Protein AF-A0A386PQP4-F1 (afdb_monomer_lite)

Foldseek 3Di:
DDDDDDDDDDDDDDDDDDDDDDDDDDDDDDDDPPPPDDDPVRVVVVVVVVVVVVVVVVVPPPDDPPQPPVSVVVVVVVVVVVVVVVVVVVVVVVVVLVVLQVCCVVPPDPVLHQVVVVVVVDDSVVSSLVSLLVLLVVQPDQVVLCVQQVDSDCPPDDDPSSVVSSVNSVVSVVVVVVVVCVVVVVDPDDDDDDPDPPPQLAPVDPPRDDPDPVSVVSNVVSNVVVVVVVVVVVVVVVVVVD

Radius of gyration: 44.45 Å; chains: 1; bounding box: 76×84×134 Å

Organism: NCBI:txid1104446

pLDDT: mean 75.95, std 21.74, range [29.5, 96.88]

Sequence (242 aa):
MSKADKTNKSVATLNDAGKKTSLVNSNTKPNLKQHKSISLDEYSQYMRYKKQQQQTNNKNSTQSPTVSINERIARELKANKTKVSAERSLLAQANKINEIDNLSKSYLSAHFNKETLLDKGYSLADIMLAQKKELIRKYVPSEQILAISKTSNIEHVGGEVLEQLVALAKVNIKRRDATSRLASGARIGKKGNLIEFKEQLSLNNPNFRPRNFSEFYEGIANTHKERRLLFYKNKMLAQRRA

InterPro domains:
  IPR009791 Protein of unknown function DUF1357 [PF07094] (30-234)

Structure (mmCIF, N/CA/C/O backbone):
data_AF-A0A386PQP4-F1
#
_entry.id   AF-A0A386PQP4-F1
#
loop_
_atom_site.group_PDB
_atom_site.id
_atom_site.type_symbol
_atom_site.label_atom_id
_atom_site.label_alt_id
_atom_site.label_comp_id
_atom_site.label_asym_id
_atom_site.label_entity_id
_atom_site.label_seq_id
_atom_site.pdbx_PDB_ins_code
_atom_site.Cartn_x
_atom_site.Cartn_y
_atom_site.Cartn_z
_atom_site.occupancy
_atom_site.B_iso_or_equiv
_atom_site.auth_seq_id
_atom_site.auth_comp_id
_atom_site.auth_asym_id
_atom_site.auth_atom_id
_atom_site.pdbx_PDB_model_num
ATOM 1 N N . MET A 1 1 ? 3.565 61.873 47.680 1.00 36.72 1 MET A N 1
ATOM 2 C CA . MET A 1 1 ? 3.378 61.506 46.255 1.00 36.72 1 MET A CA 1
ATOM 3 C C . MET A 1 1 ? 2.836 60.081 46.265 1.00 36.72 1 MET A C 1
ATOM 5 O O . MET A 1 1 ? 3.495 59.264 46.874 1.00 36.72 1 MET A O 1
ATOM 9 N N . SER A 1 2 ? 1.659 59.668 45.801 1.00 40.78 2 SER A N 1
ATOM 10 C CA . SER A 1 2 ? 0.600 60.151 44.903 1.00 40.78 2 SER A CA 1
ATOM 11 C C . SER A 1 2 ? -0.661 59.338 45.311 1.00 40.78 2 SER A C 1
ATOM 13 O O . SER A 1 2 ? -0.518 58.151 45.577 1.00 40.78 2 SER A O 1
ATOM 15 N N . LYS A 1 3 ? -1.839 59.910 45.633 1.00 29.50 3 LYS A N 1
ATOM 16 C CA . LYS A 1 3 ? -3.025 60.097 44.744 1.00 29.50 3 LYS A CA 1
ATOM 17 C C . LYS A 1 3 ? -3.062 59.064 43.595 1.00 29.50 3 LYS A C 1
ATOM 19 O O . LYS A 1 3 ? -2.072 58.941 42.891 1.00 29.50 3 LYS A O 1
ATOM 24 N N . ALA A 1 4 ? -4.106 58.301 43.291 1.00 36.66 4 ALA A N 1
ATOM 25 C CA . ALA A 1 4 ? -5.556 58.486 43.318 1.00 36.66 4 ALA A CA 1
ATOM 26 C C . ALA A 1 4 ? -6.160 57.094 42.940 1.00 36.66 4 ALA A C 1
ATOM 28 O O . ALA A 1 4 ? -5.505 56.351 42.219 1.00 36.66 4 ALA A O 1
ATOM 29 N N . ASP A 1 5 ? -7.241 56.573 43.527 1.00 32.88 5 ASP A N 1
ATOM 30 C CA . ASP A 1 5 ? -8.657 56.978 43.438 1.00 32.88 5 ASP A CA 1
ATOM 31 C C . ASP A 1 5 ? -9.427 56.206 42.335 1.00 32.88 5 ASP A C 1
ATOM 33 O O . ASP A 1 5 ? -9.017 56.197 41.178 1.00 32.88 5 ASP A O 1
ATOM 37 N N . LYS A 1 6 ? -10.599 55.673 42.736 1.00 39.06 6 LYS A N 1
ATOM 38 C CA . LYS A 1 6 ? -11.814 55.376 41.933 1.00 39.06 6 LYS A CA 1
ATOM 39 C C . LYS A 1 6 ? -11.806 54.137 41.006 1.00 39.06 6 LYS A C 1
ATOM 41 O O . LYS A 1 6 ? -10.829 53.831 40.353 1.00 39.06 6 LYS A O 1
ATOM 46 N N . THR A 1 7 ? -12.879 53.348 40.874 1.00 38.22 7 THR A N 1
ATOM 47 C CA . THR A 1 7 ? -14.306 53.593 41.155 1.00 38.22 7 THR A CA 1
ATOM 48 C C . THR A 1 7 ? -15.084 52.278 41.192 1.00 38.22 7 THR A C 1
ATOM 50 O O . THR A 1 7 ? -15.039 51.502 40.242 1.00 38.22 7 THR A O 1
ATOM 53 N N . ASN A 1 8 ? -15.885 52.111 42.242 1.00 33.12 8 ASN A N 1
ATOM 54 C CA . ASN A 1 8 ? -17.063 51.253 42.268 1.00 33.12 8 ASN A CA 1
ATOM 55 C C . ASN A 1 8 ? -18.238 52.085 41.712 1.00 33.12 8 ASN A C 1
ATOM 57 O O . ASN A 1 8 ? -18.464 53.198 42.190 1.00 33.12 8 ASN A O 1
ATOM 61 N N . LYS A 1 9 ? -18.965 51.593 40.704 1.00 36.28 9 LYS A N 1
ATOM 62 C CA . LYS A 1 9 ? -20.230 52.192 40.236 1.00 36.28 9 LYS A CA 1
ATOM 63 C C . LYS A 1 9 ? -21.369 51.230 40.559 1.00 36.28 9 LYS A C 1
ATOM 65 O O . LYS A 1 9 ? -21.691 50.351 39.771 1.00 36.28 9 LYS A O 1
ATOM 70 N N . SER A 1 10 ? -21.983 51.423 41.720 1.00 34.47 10 SER A N 1
ATOM 71 C CA . SER A 1 10 ? -23.318 50.917 42.032 1.00 34.47 10 SER A CA 1
ATOM 72 C C . SER A 1 10 ? -24.322 52.023 41.720 1.00 34.47 10 SER A C 1
ATOM 74 O O . SER A 1 10 ? -24.384 53.033 42.421 1.00 34.47 10 SER A O 1
ATOM 76 N N . VAL A 1 11 ? -25.072 51.844 40.634 1.00 36.19 11 VAL A N 1
ATOM 77 C CA . VAL A 1 11 ? -26.253 52.649 40.319 1.00 36.19 11 VAL A CA 1
ATOM 78 C C . VAL A 1 11 ? -27.401 52.107 41.164 1.00 36.19 11 VAL A C 1
ATOM 80 O O . VAL A 1 11 ? -27.753 50.935 41.056 1.00 36.19 11 VAL A O 1
ATOM 83 N N . ALA A 1 12 ? -27.950 52.957 42.027 1.00 35.62 12 ALA A N 1
ATOM 84 C CA . ALA A 1 12 ? -29.211 52.712 42.704 1.00 35.62 12 ALA A CA 1
ATOM 85 C C . ALA A 1 12 ? -30.355 53.182 41.799 1.00 35.62 12 ALA A C 1
ATOM 87 O O . ALA A 1 12 ? -30.343 54.322 41.333 1.00 35.62 12 ALA A O 1
ATOM 88 N N . THR A 1 13 ? -31.355 52.330 41.597 1.00 31.95 13 THR A N 1
ATOM 89 C CA . THR A 1 13 ? -32.697 52.761 41.197 1.00 31.95 13 THR A CA 1
ATOM 90 C C . THR A 1 13 ? -33.663 52.476 42.332 1.00 31.95 13 THR A C 1
ATOM 92 O O . THR A 1 13 ? -33.694 51.385 42.899 1.00 31.95 13 THR A O 1
ATOM 95 N N . LEU A 1 14 ? -34.372 53.549 42.662 1.00 31.55 14 LEU A N 1
ATOM 96 C CA . LEU A 1 14 ? -35.378 53.739 43.692 1.00 31.55 14 LEU A CA 1
ATOM 97 C C . LEU A 1 14 ? -36.602 52.842 43.499 1.00 31.55 14 LEU A C 1
ATOM 99 O O . LEU A 1 14 ? -36.918 52.478 42.374 1.00 31.55 14 LEU A O 1
ATOM 103 N N . ASN A 1 15 ? -37.281 52.577 44.615 1.00 34.09 15 ASN A N 1
ATOM 104 C CA . ASN A 1 15 ? -38.736 52.641 44.827 1.00 34.09 15 ASN A CA 1
ATOM 105 C C . ASN A 1 15 ? -38.893 52.707 46.360 1.00 34.09 15 ASN A C 1
ATOM 107 O O . ASN A 1 15 ? -38.550 51.760 47.060 1.00 34.09 15 ASN A O 1
ATOM 111 N N . ASP A 1 16 ? -38.942 53.898 46.951 1.00 30.86 16 ASP A N 1
ATOM 112 C CA . ASP A 1 16 ? -40.154 54.665 47.278 1.00 30.86 16 ASP A CA 1
ATOM 113 C C . ASP A 1 16 ? -41.242 53.851 48.001 1.00 30.86 16 ASP A C 1
ATOM 115 O O . ASP A 1 16 ? -41.947 53.055 47.387 1.00 30.86 16 ASP A O 1
ATOM 119 N N . ALA A 1 17 ? -41.322 54.025 49.326 1.00 33.50 17 ALA A N 1
ATOM 120 C CA . ALA A 1 17 ? -42.519 54.504 50.030 1.00 33.50 17 ALA A CA 1
ATOM 121 C C . ALA A 1 17 ? -42.425 54.221 51.547 1.00 33.50 17 ALA A C 1
ATOM 123 O O . ALA A 1 17 ? -42.600 53.099 52.009 1.00 33.50 17 ALA A O 1
ATOM 124 N N . GLY A 1 18 ? -42.211 55.291 52.322 1.00 31.66 18 GLY A N 1
ATOM 125 C CA . GLY A 1 18 ? -42.850 55.508 53.628 1.00 31.66 18 GLY A CA 1
ATOM 126 C C . GLY A 1 18 ? -42.395 54.688 54.845 1.00 31.66 18 GLY A C 1
ATOM 127 O O . GLY A 1 18 ? -42.908 53.608 55.100 1.00 31.66 18 GLY A O 1
ATOM 128 N N . LYS A 1 19 ? -41.611 55.306 55.741 1.00 35.72 19 LYS A N 1
ATOM 129 C CA . LYS A 1 19 ? -42.085 55.938 57.003 1.00 35.72 19 LYS A CA 1
ATOM 130 C C . LYS A 1 19 ? -40.939 56.018 58.029 1.00 35.72 19 LYS A C 1
ATOM 132 O O . LYS A 1 19 ? -40.199 55.071 58.259 1.00 35.72 19 LYS A O 1
ATOM 137 N N . LYS A 1 20 ? -40.801 57.207 58.617 1.00 35.56 20 LYS A N 1
ATOM 138 C CA . LYS A 1 20 ? -39.758 57.637 59.558 1.00 35.56 20 LYS A CA 1
ATOM 139 C C . LYS A 1 20 ? -39.772 56.825 60.862 1.00 35.56 20 LYS A C 1
ATOM 141 O O . LYS A 1 20 ? -40.829 56.696 61.471 1.00 35.56 20 LYS A O 1
ATOM 146 N N . THR A 1 21 ? -38.594 56.460 61.366 1.00 35.53 21 THR A N 1
ATOM 147 C CA . THR A 1 21 ? -38.358 56.288 62.810 1.00 35.53 21 THR A CA 1
ATOM 148 C C . THR A 1 21 ? -37.107 57.061 63.209 1.00 35.53 21 THR A C 1
ATOM 150 O O . THR A 1 21 ? -35.999 56.761 62.767 1.00 35.53 21 THR A O 1
ATOM 153 N N . SER A 1 22 ? -37.313 58.097 64.014 1.00 30.70 22 SER A N 1
ATOM 154 C CA . SER A 1 22 ? -36.284 58.881 64.685 1.00 30.70 22 SER A CA 1
ATOM 155 C C . SER A 1 22 ? -35.703 58.124 65.883 1.00 30.70 22 SER A C 1
ATOM 157 O O . SER A 1 22 ? -36.457 57.611 66.702 1.00 30.70 22 SER A O 1
ATOM 159 N N . LEU A 1 23 ? -34.367 58.119 65.938 1.00 33.06 23 LEU A N 1
ATOM 160 C CA . LEU A 1 23 ? -33.456 58.150 67.093 1.00 33.06 23 LEU A CA 1
ATOM 161 C C . LEU A 1 23 ? -33.950 57.628 68.454 1.00 33.06 23 LEU A C 1
ATOM 163 O O . LEU A 1 23 ? -34.779 58.281 69.070 1.00 33.06 23 LEU A O 1
ATOM 167 N N . VAL A 1 24 ? -33.229 56.651 69.021 1.00 31.55 24 VAL A N 1
ATOM 168 C CA . VAL A 1 24 ? -32.449 56.863 70.260 1.00 31.55 24 VAL A CA 1
ATOM 169 C C . VAL A 1 24 ? -31.158 56.047 70.176 1.00 31.55 24 VAL A C 1
ATOM 171 O O . VAL A 1 24 ? -31.157 54.867 69.839 1.00 31.55 24 VAL A O 1
ATOM 174 N N . ASN A 1 25 ? -30.055 56.729 70.462 1.00 31.30 25 ASN A N 1
ATOM 175 C CA . ASN A 1 25 ? -28.699 56.218 70.533 1.00 31.30 25 ASN A CA 1
ATOM 176 C C . ASN A 1 25 ? -28.360 55.973 72.012 1.00 31.30 25 ASN A C 1
ATOM 178 O O . ASN A 1 25 ? -28.536 56.883 72.820 1.00 31.30 25 ASN A O 1
ATOM 182 N N . SER A 1 26 ? -27.813 54.813 72.365 1.00 33.31 26 SER A N 1
ATOM 183 C CA . SER A 1 26 ? -26.937 54.701 73.535 1.00 33.31 26 SER A CA 1
ATOM 184 C C . SER A 1 26 ? -25.915 53.581 73.331 1.00 33.31 26 SER A C 1
ATOM 186 O O . SER A 1 26 ? -26.225 52.410 73.133 1.00 33.31 26 SER A O 1
ATOM 188 N N . ASN A 1 27 ? -24.654 54.006 73.322 1.00 38.59 27 ASN A N 1
ATOM 189 C CA . ASN A 1 27 ? -23.450 53.192 73.234 1.00 38.59 27 ASN A CA 1
ATOM 190 C C . ASN A 1 27 ? -23.334 52.200 74.403 1.00 38.59 27 ASN A C 1
ATOM 192 O O . ASN A 1 27 ? -23.589 52.582 75.540 1.00 38.59 27 ASN A O 1
ATOM 196 N N . THR A 1 28 ? -22.785 51.004 74.154 1.00 35.28 28 THR A N 1
ATOM 197 C CA . THR A 1 28 ? -21.581 50.470 74.839 1.00 35.28 28 THR A CA 1
ATOM 198 C C . THR A 1 28 ? -21.118 49.136 74.210 1.00 35.28 28 THR A C 1
ATOM 200 O O . THR A 1 28 ? -21.911 48.281 73.842 1.00 35.28 28 THR A O 1
ATOM 203 N N . LYS A 1 29 ? -19.796 49.020 74.011 1.00 41.00 29 LYS A N 1
ATOM 204 C CA . LYS A 1 29 ? -19.004 47.930 73.379 1.00 41.00 29 LYS A CA 1
ATOM 205 C C . LYS A 1 29 ? -18.998 46.630 74.230 1.00 41.00 29 LYS A C 1
ATOM 207 O O . LYS A 1 29 ? -19.419 46.715 75.377 1.00 41.00 29 LYS A O 1
ATOM 212 N N . PRO A 1 30 ? -18.340 45.508 73.838 1.00 40.38 30 PRO A N 1
ATOM 213 C CA . PRO A 1 30 ? -17.955 44.973 72.527 1.00 40.38 30 PRO A CA 1
ATOM 214 C C . PRO A 1 30 ? -18.564 43.571 72.248 1.00 40.38 30 PRO A C 1
ATOM 216 O O . PRO A 1 30 ? -18.977 42.836 73.138 1.00 40.38 30 PRO A O 1
ATOM 219 N N . ASN A 1 31 ? -18.564 43.185 70.973 1.00 48.66 31 ASN A N 1
ATOM 220 C CA . ASN A 1 31 ? -19.023 41.905 70.430 1.00 48.66 31 ASN A CA 1
ATOM 221 C C . ASN A 1 31 ? -18.177 40.716 70.945 1.00 48.66 31 ASN A C 1
ATOM 223 O O . ASN A 1 31 ? -17.131 40.401 70.376 1.00 48.66 31 ASN A O 1
ATOM 227 N N . LEU A 1 32 ? -18.631 40.047 72.011 1.00 43.22 32 LEU A N 1
ATOM 228 C CA . LEU A 1 32 ? -18.229 38.670 72.300 1.00 43.22 32 LEU A CA 1
ATOM 229 C C . LEU A 1 32 ? -19.002 37.761 71.343 1.00 43.22 32 LEU A C 1
ATOM 231 O O . LEU A 1 32 ? -20.219 37.617 71.461 1.00 43.22 32 LEU A O 1
ATOM 235 N N . LYS A 1 33 ? -18.291 37.137 70.397 1.00 54.91 33 LYS A N 1
ATOM 236 C CA . LYS A 1 33 ? -18.826 36.049 69.573 1.00 54.91 33 LYS A CA 1
ATOM 237 C C . LYS A 1 33 ? -19.404 34.989 70.509 1.00 54.91 33 LYS A C 1
ATOM 239 O O . LYS A 1 33 ? -18.652 34.242 71.130 1.00 54.91 33 LYS A O 1
ATOM 244 N N . GLN A 1 34 ? -20.729 34.936 70.620 1.00 48.97 34 GLN A N 1
ATOM 245 C CA . GLN A 1 34 ? -21.415 33.868 71.332 1.00 48.97 34 GLN A CA 1
ATOM 246 C C . GLN A 1 34 ? -21.104 32.556 70.608 1.00 48.97 34 GLN A C 1
ATOM 248 O O . GLN A 1 34 ? -21.693 32.246 69.571 1.00 48.97 34 GLN A O 1
ATOM 253 N N . HIS A 1 35 ? -20.141 31.795 71.123 1.00 51.19 35 HIS A N 1
ATOM 254 C CA . HIS A 1 35 ? -19.962 30.411 70.723 1.00 51.19 35 HIS A CA 1
ATOM 255 C C . HIS A 1 35 ? -21.168 29.636 71.248 1.00 51.19 35 HIS A C 1
ATOM 257 O O . HIS A 1 35 ? -21.265 29.343 72.436 1.00 51.19 35 HIS A O 1
ATOM 263 N N . LYS A 1 36 ? -22.116 29.337 70.357 1.00 65.50 36 LYS A N 1
ATOM 264 C CA . LYS A 1 36 ? -23.190 28.386 70.641 1.00 65.50 36 LYS A CA 1
ATOM 265 C C . LYS A 1 36 ? -22.559 26.997 70.722 1.00 65.50 36 LYS A C 1
ATOM 267 O O . LYS A 1 36 ? -22.272 26.387 69.695 1.00 65.50 36 LYS A O 1
ATOM 272 N N . SER A 1 37 ? -22.274 26.540 71.935 1.00 67.12 37 SER A N 1
ATOM 273 C CA . SER A 1 37 ? -21.880 25.159 72.199 1.00 67.12 37 SER A CA 1
ATOM 274 C C . SER A 1 37 ? -23.136 24.295 72.207 1.00 67.12 37 SER A C 1
ATOM 276 O O . SER A 1 37 ? -24.015 24.500 73.040 1.00 67.12 37 SER A O 1
ATOM 278 N N . ILE A 1 38 ? -23.227 23.359 71.269 1.00 77.94 38 ILE A N 1
ATOM 279 C CA . ILE A 1 38 ? -24.273 22.332 71.257 1.00 77.94 38 ILE A CA 1
ATOM 280 C C . ILE A 1 38 ? -23.797 21.124 72.063 1.00 77.94 38 ILE A C 1
ATOM 282 O O . ILE A 1 38 ? -22.603 20.806 72.059 1.00 77.94 38 ILE A O 1
ATOM 286 N N . SER A 1 39 ? -24.719 20.452 72.748 1.00 82.31 39 SER A N 1
ATOM 287 C CA . SER A 1 39 ? -24.414 19.189 73.429 1.00 82.31 39 SER A CA 1
ATOM 288 C C . SER A 1 39 ? -24.049 18.099 72.411 1.00 82.31 39 SER A C 1
ATOM 290 O O . SER A 1 39 ? -24.516 18.115 71.268 1.00 82.31 39 SER A O 1
ATOM 292 N N . LEU A 1 40 ? -23.236 17.117 72.818 1.00 79.50 40 LEU A N 1
ATOM 293 C CA . LEU A 1 40 ? -22.895 15.963 71.976 1.00 79.50 40 LEU A CA 1
ATOM 294 C C . LEU A 1 40 ? -24.158 15.206 71.528 1.00 79.50 40 LEU A C 1
ATOM 296 O O . LEU A 1 40 ? -24.244 14.752 70.384 1.00 79.50 40 LEU A O 1
ATOM 300 N N . ASP A 1 41 ? -25.167 15.155 72.399 1.00 85.50 41 ASP A N 1
ATOM 301 C CA . ASP A 1 41 ? -26.463 14.559 72.091 1.00 85.50 41 ASP A CA 1
ATOM 302 C C . ASP A 1 41 ? -27.235 15.369 71.046 1.00 85.50 41 ASP A C 1
ATOM 304 O O . ASP A 1 41 ? -27.718 14.785 70.077 1.00 85.50 41 ASP A O 1
ATOM 308 N N . GLU A 1 42 ? -27.278 16.700 71.153 1.00 80.38 42 GLU A N 1
ATOM 309 C CA . GLU A 1 42 ? -27.900 17.567 70.138 1.00 80.38 42 GLU A CA 1
ATOM 310 C C . GLU A 1 42 ? -27.208 17.442 68.780 1.00 80.38 42 GLU A C 1
ATOM 312 O O . GLU A 1 42 ? -27.873 17.353 67.746 1.00 80.38 42 GLU A O 1
ATOM 317 N N . TYR A 1 43 ? -25.874 17.378 68.764 1.00 85.25 43 TYR A N 1
ATOM 318 C CA . TYR A 1 43 ? -25.120 17.156 67.533 1.00 85.25 43 TYR A CA 1
ATOM 319 C C . TYR A 1 43 ? -25.452 15.796 66.917 1.00 85.25 43 TYR A C 1
ATOM 321 O O . TYR A 1 43 ? -25.692 15.692 65.713 1.00 85.25 43 TYR A O 1
ATOM 329 N N . SER A 1 44 ? -25.522 14.747 67.737 1.00 84.69 44 SER A N 1
ATOM 330 C CA . SER A 1 44 ? -25.856 13.407 67.261 1.00 84.69 44 SER A CA 1
ATOM 331 C C . SER A 1 44 ? -27.285 13.335 66.707 1.00 84.69 44 SER A C 1
ATOM 333 O O . SER A 1 44 ? -27.504 12.736 65.649 1.00 84.69 44 SER A O 1
ATOM 335 N N . GLN A 1 45 ? -28.246 14.008 67.349 1.00 84.19 45 GLN A N 1
ATOM 336 C CA . GLN A 1 45 ? -29.623 14.123 66.874 1.00 84.19 45 GLN A CA 1
ATOM 337 C C . GLN A 1 45 ? -29.695 14.903 65.561 1.00 84.19 45 GLN A C 1
ATOM 339 O O . GLN A 1 45 ? -30.334 14.447 64.612 1.00 84.19 45 GLN A O 1
ATOM 344 N N . TYR A 1 46 ? -28.967 16.015 65.452 1.00 81.56 46 TYR A N 1
ATOM 345 C CA . TYR A 1 46 ? -28.865 16.784 64.215 1.00 81.56 46 TYR A CA 1
ATOM 346 C C . TYR A 1 46 ? -28.264 15.956 63.071 1.00 81.56 46 TYR A C 1
ATOM 348 O O . TYR A 1 46 ? -28.785 15.965 61.955 1.00 81.56 46 TYR A O 1
ATOM 356 N N . MET A 1 47 ? -27.212 15.179 63.342 1.00 81.00 47 MET A N 1
ATOM 357 C CA . MET A 1 47 ? -26.587 14.300 62.351 1.00 81.00 47 MET A CA 1
ATOM 358 C C . MET A 1 47 ? -27.528 13.173 61.906 1.00 81.00 47 MET A C 1
ATOM 360 O O . MET A 1 47 ? -27.587 12.852 60.716 1.00 81.00 47 MET A O 1
ATOM 364 N N . ARG A 1 48 ? -28.320 12.609 62.828 1.00 85.94 48 ARG A N 1
ATOM 365 C CA . ARG A 1 48 ? -29.375 11.631 62.509 1.00 85.94 48 ARG A CA 1
ATOM 366 C C . ARG A 1 48 ? -30.479 12.260 61.659 1.00 85.94 48 ARG A C 1
ATOM 368 O O . ARG A 1 48 ? -30.858 11.672 60.649 1.00 85.94 48 ARG A O 1
ATOM 375 N N . TYR A 1 49 ? -30.922 13.468 61.997 1.00 79.19 49 TYR A N 1
ATOM 376 C CA . TYR A 1 49 ? -31.926 14.218 61.241 1.00 79.19 49 TYR A CA 1
ATOM 377 C C . TYR A 1 49 ? -31.448 14.564 59.821 1.00 79.19 49 TYR A C 1
ATOM 379 O O . TYR A 1 49 ? -32.147 14.291 58.848 1.00 79.19 49 TYR A O 1
ATOM 387 N N . LYS A 1 50 ? -30.214 15.065 59.664 1.00 79.06 50 LYS A N 1
ATOM 388 C CA . LYS A 1 50 ? -29.586 15.311 58.350 1.00 79.06 50 LYS A CA 1
ATOM 389 C C . LYS A 1 50 ? -29.519 14.043 57.498 1.00 79.06 50 LYS A C 1
ATOM 391 O O . LYS A 1 50 ? -29.780 14.098 56.296 1.00 79.06 50 LYS A O 1
ATOM 396 N N . LYS A 1 51 ? -29.185 12.905 58.113 1.00 78.56 51 LYS A N 1
ATOM 397 C CA . LYS A 1 51 ? -29.122 11.600 57.442 1.00 78.56 51 LYS A CA 1
ATOM 398 C C . LYS A 1 51 ? -30.512 11.097 57.039 1.00 78.56 51 LYS A C 1
ATOM 400 O O . LYS A 1 51 ? -30.657 10.544 55.953 1.00 78.56 51 LYS A O 1
ATOM 405 N N . GLN A 1 52 ? -31.534 11.336 57.861 1.00 74.88 52 GLN A N 1
ATOM 406 C CA . GLN A 1 52 ? -32.927 11.015 57.535 1.00 74.88 52 GLN A CA 1
ATOM 407 C C . GLN A 1 52 ? -33.466 11.891 56.397 1.00 74.88 52 GLN A C 1
ATOM 409 O O . GLN A 1 52 ? -34.050 11.344 55.471 1.00 74.88 52 GLN A O 1
ATOM 414 N N . GLN A 1 53 ? -33.174 13.196 56.382 1.00 67.25 53 GLN A N 1
ATOM 415 C CA . GLN A 1 53 ? -33.561 14.110 55.293 1.00 67.25 53 GLN A CA 1
ATOM 416 C C . GLN A 1 53 ? -32.961 13.712 53.931 1.00 67.25 53 GLN A C 1
ATOM 418 O O . GLN A 1 53 ? -33.600 13.836 52.889 1.00 67.25 53 GLN A O 1
ATOM 423 N N . GLN A 1 54 ? -31.731 13.187 53.918 1.00 60.22 54 GLN A N 1
ATOM 424 C CA . GLN A 1 54 ? -31.119 12.648 52.696 1.00 60.22 54 GLN A CA 1
ATOM 425 C C . GLN A 1 54 ? -31.776 11.336 52.240 1.00 60.22 54 GLN A C 1
ATOM 427 O O . GLN A 1 54 ? -31.832 11.059 51.046 1.00 60.22 54 GLN A O 1
ATOM 432 N N . GLN A 1 55 ? -32.298 10.533 53.171 1.00 56.47 55 GLN A N 1
ATOM 433 C CA . GLN A 1 55 ? -32.993 9.285 52.853 1.00 56.47 55 GLN A CA 1
ATOM 434 C C . GLN A 1 55 ? -34.451 9.505 52.436 1.00 56.47 55 GLN A C 1
ATOM 436 O O . GLN A 1 55 ? -34.933 8.777 51.574 1.00 56.47 55 GLN A O 1
ATOM 441 N N . THR A 1 56 ? -35.153 10.494 52.993 1.00 53.25 56 THR A N 1
ATOM 442 C CA . THR A 1 56 ? -36.530 10.841 52.602 1.00 53.25 56 THR A CA 1
ATOM 443 C C . THR A 1 56 ? -36.571 11.521 51.235 1.00 53.25 56 THR A C 1
ATOM 445 O O . THR A 1 56 ? -37.405 11.153 50.409 1.00 53.25 56 THR A O 1
ATOM 448 N N . ASN A 1 57 ? -35.602 12.392 50.925 1.00 50.44 57 ASN A N 1
ATOM 449 C CA . ASN A 1 57 ? -35.432 12.938 49.573 1.00 50.44 57 ASN A CA 1
ATOM 450 C C . ASN A 1 57 ? -35.122 11.852 48.524 1.00 50.44 57 ASN A C 1
ATOM 452 O O . ASN A 1 57 ? -35.530 11.989 47.377 1.00 50.44 57 ASN A O 1
ATOM 456 N N . ASN A 1 58 ? -34.473 10.751 48.920 1.00 49.28 58 ASN A N 1
ATOM 457 C CA . ASN A 1 58 ? -34.206 9.604 48.043 1.00 49.28 58 ASN A CA 1
ATOM 458 C C . ASN A 1 58 ? -35.363 8.586 47.966 1.00 49.28 58 ASN A C 1
ATOM 460 O O . ASN A 1 58 ? -35.357 7.741 47.076 1.00 49.28 58 ASN A O 1
ATOM 464 N N . LYS A 1 59 ? -36.344 8.626 48.882 1.00 49.06 59 LYS A N 1
ATOM 465 C CA . LYS A 1 59 ? -37.490 7.692 48.902 1.00 49.06 59 LYS A CA 1
ATOM 466 C C . LYS A 1 59 ? -38.739 8.227 48.197 1.00 49.06 59 LYS A C 1
ATOM 468 O O . LYS A 1 59 ? -39.566 7.423 47.786 1.00 49.06 59 LYS A O 1
ATOM 473 N N . ASN A 1 60 ? -38.842 9.541 47.987 1.00 44.56 60 ASN A N 1
ATOM 474 C CA . ASN A 1 60 ? -39.937 10.154 47.222 1.00 44.56 60 ASN A CA 1
ATOM 475 C C . ASN A 1 60 ? -39.613 10.369 45.732 1.00 44.56 60 ASN A C 1
ATOM 477 O O . ASN A 1 60 ? -40.446 10.904 45.004 1.00 44.56 60 ASN A O 1
ATOM 481 N N . SER A 1 61 ? -38.443 9.940 45.246 1.00 43.25 61 SER A N 1
ATOM 482 C CA . SER A 1 61 ? -38.148 9.924 43.813 1.00 43.25 61 SER A CA 1
ATOM 483 C C . SER A 1 61 ? -38.245 8.502 43.259 1.00 43.25 61 SER A C 1
ATOM 485 O O . SER A 1 61 ? -37.245 7.813 43.068 1.00 43.25 61 SER A O 1
ATOM 487 N N . THR A 1 62 ? -39.444 8.101 42.845 1.00 47.84 62 THR A N 1
ATOM 488 C CA . THR A 1 62 ? -39.638 7.072 41.800 1.00 47.84 62 THR A CA 1
ATOM 489 C C . THR A 1 62 ? -39.207 7.593 40.417 1.00 47.84 62 THR A C 1
ATOM 491 O O . THR A 1 62 ? -39.740 7.212 39.380 1.00 47.84 62 THR A O 1
ATOM 494 N N . GLN A 1 63 ? -38.243 8.508 40.393 1.00 49.69 63 GLN A N 1
ATOM 495 C CA . GLN A 1 63 ? -37.572 9.017 39.220 1.00 49.69 63 GLN A CA 1
ATOM 496 C C . GLN A 1 63 ? -36.092 8.777 39.469 1.00 49.69 63 GLN A C 1
ATOM 498 O O . GLN A 1 63 ? -35.503 9.335 40.393 1.00 49.69 63 GLN A O 1
ATOM 503 N N . SER A 1 64 ? -35.521 7.895 38.648 1.00 50.44 64 SER A N 1
ATOM 504 C CA . SER A 1 64 ? -34.086 7.807 38.366 1.00 50.44 64 SER A CA 1
ATOM 505 C C . SER A 1 64 ? -33.415 9.169 38.559 1.00 50.44 64 SER A C 1
ATOM 507 O O . SER A 1 64 ? -33.985 10.139 38.050 1.00 50.44 64 SER A O 1
ATOM 509 N N . PRO A 1 65 ? -32.248 9.263 39.232 1.00 56.84 65 PRO A N 1
ATOM 510 C CA . PRO A 1 65 ? -31.632 10.544 39.561 1.00 56.84 65 PRO A CA 1
ATOM 511 C C . PRO A 1 65 ? -31.588 11.374 38.285 1.00 56.84 65 PRO A C 1
ATOM 513 O O . PRO A 1 65 ? -30.947 10.973 37.310 1.00 56.84 65 PRO A O 1
ATOM 516 N N . THR A 1 66 ? -32.376 12.450 38.240 1.00 59.69 66 THR A N 1
ATOM 517 C CA . THR A 1 66 ? -32.551 13.244 37.028 1.00 59.69 66 THR A CA 1
ATOM 518 C C . THR A 1 66 ? -31.267 14.028 36.834 1.00 59.69 66 THR A C 1
ATOM 520 O O . THR A 1 66 ? -31.114 15.145 37.320 1.00 59.69 66 THR A O 1
ATOM 523 N N . VAL A 1 67 ? -30.310 13.372 36.181 1.00 64.62 67 VAL A N 1
ATOM 524 C CA . VAL A 1 67 ? -29.120 13.939 35.556 1.00 64.62 67 VAL A CA 1
ATOM 525 C C . VAL A 1 67 ? -29.506 15.315 35.023 1.00 64.62 67 VAL A C 1
ATOM 527 O O . VAL A 1 67 ? -30.453 15.413 34.235 1.00 64.62 67 VAL A O 1
ATOM 530 N N . SER A 1 68 ? -28.834 16.375 35.487 1.00 84.06 68 SER A N 1
ATOM 531 C CA . SER A 1 68 ? -29.191 17.732 35.056 1.00 84.06 68 SER A CA 1
ATOM 532 C C . SER A 1 68 ? -29.150 17.806 33.528 1.00 84.06 68 SER A C 1
ATOM 534 O O . SER A 1 68 ? -28.382 17.076 32.897 1.00 84.06 68 SER A O 1
ATOM 536 N N . ILE A 1 69 ? -29.951 18.677 32.912 1.00 81.50 69 ILE A N 1
ATOM 537 C CA . ILE A 1 69 ? -29.999 18.811 31.444 1.00 81.50 69 ILE A CA 1
ATOM 538 C C . ILE A 1 69 ? -28.581 18.941 30.861 1.00 81.50 69 ILE A C 1
ATOM 540 O O . ILE A 1 69 ? -28.249 18.271 29.887 1.00 81.50 69 ILE A O 1
ATOM 544 N N . ASN A 1 70 ? -27.708 19.699 31.527 1.00 87.38 70 ASN A N 1
ATOM 545 C CA . ASN A 1 70 ? -26.311 19.871 31.130 1.00 87.38 70 ASN A CA 1
ATOM 546 C C . ASN A 1 70 ? -25.498 18.575 31.228 1.00 87.38 70 ASN A C 1
ATOM 548 O O . ASN A 1 70 ? -24.693 18.283 30.347 1.00 87.38 70 ASN A O 1
ATOM 552 N N . GLU A 1 71 ? -25.713 17.774 32.270 1.00 86.88 71 GLU A N 1
ATOM 553 C CA . GLU A 1 71 ? -25.046 16.481 32.424 1.00 86.88 71 GLU A CA 1
ATOM 554 C C . GLU A 1 71 ? -25.569 15.458 31.396 1.00 86.88 71 GLU A C 1
ATOM 556 O O . GLU A 1 71 ? -24.790 14.671 30.851 1.00 86.88 71 GLU A O 1
ATOM 561 N N . ARG A 1 72 ? -26.860 15.518 31.044 1.00 86.81 72 ARG A N 1
ATOM 562 C CA . ARG A 1 72 ? -27.467 14.685 29.996 1.00 86.81 72 ARG A CA 1
ATOM 563 C C . ARG A 1 72 ? -26.895 15.041 28.627 1.00 86.81 72 ARG A C 1
ATOM 565 O O . ARG A 1 72 ? -26.440 14.145 27.919 1.00 86.81 72 ARG A O 1
ATOM 572 N N . ILE A 1 73 ? -26.836 16.333 28.303 1.00 87.88 73 ILE A N 1
ATOM 573 C CA . ILE A 1 73 ? -26.223 16.847 27.072 1.00 87.88 73 ILE A CA 1
ATOM 574 C C . ILE A 1 73 ? -24.740 16.465 27.019 1.00 87.88 73 ILE A C 1
ATOM 576 O O . ILE A 1 73 ? -24.276 15.949 26.007 1.00 87.88 73 ILE A O 1
ATOM 580 N N . ALA A 1 74 ? -23.982 16.640 28.105 1.00 89.06 74 ALA A N 1
ATOM 581 C CA . ALA A 1 74 ? -22.567 16.270 28.146 1.00 89.06 74 ALA A CA 1
ATOM 582 C C . ALA A 1 74 ? -22.350 14.765 27.912 1.00 89.06 74 ALA A C 1
ATOM 584 O O . ALA A 1 74 ? -21.435 14.372 27.180 1.00 89.06 74 ALA A O 1
ATOM 585 N N . ARG A 1 75 ? -23.205 13.915 28.493 1.00 90.38 75 ARG A N 1
ATOM 586 C CA . ARG A 1 75 ? -23.162 12.461 28.302 1.00 90.38 75 ARG A CA 1
ATOM 587 C C . ARG A 1 75 ? -23.505 12.068 26.866 1.00 90.38 75 ARG A C 1
ATOM 589 O O . ARG A 1 75 ? -22.804 11.239 26.290 1.00 90.38 75 ARG A O 1
ATOM 596 N N . GLU A 1 76 ? -24.524 12.687 26.279 1.00 89.38 76 GLU A N 1
ATOM 597 C CA . GLU A 1 76 ? -24.925 12.458 24.889 1.00 89.38 76 GLU A CA 1
ATOM 598 C C . GLU A 1 76 ? -23.849 12.922 23.901 1.00 89.38 76 GLU A C 1
ATOM 600 O O . GLU A 1 76 ? -23.460 12.169 23.012 1.00 89.38 76 GLU A O 1
ATOM 605 N N . LEU A 1 77 ? -23.269 14.107 24.110 1.00 91.81 77 LEU A N 1
ATOM 606 C CA . LEU A 1 77 ? -22.150 14.604 23.309 1.00 91.81 77 LEU A CA 1
ATOM 607 C C . LEU A 1 77 ? -20.930 13.684 23.408 1.00 91.81 77 LEU A C 1
ATOM 609 O O . LEU A 1 77 ? -20.276 13.426 22.397 1.00 91.81 77 LEU A O 1
ATOM 613 N N . LYS A 1 78 ? -20.618 13.159 24.599 1.00 92.75 78 LYS A N 1
ATOM 614 C CA . LYS A 1 78 ? -19.531 12.186 24.780 1.00 92.75 78 LYS A CA 1
ATOM 615 C C . LYS A 1 78 ? -19.824 10.886 24.028 1.00 92.75 78 LYS A C 1
ATOM 617 O O . LYS A 1 78 ? -18.961 10.422 23.289 1.00 92.75 78 LYS A O 1
ATOM 622 N N . ALA A 1 79 ? -21.032 10.342 24.169 1.00 91.06 79 ALA A N 1
ATOM 623 C CA . ALA A 1 79 ? -21.452 9.119 23.488 1.00 91.06 79 ALA A CA 1
ATOM 624 C C . ALA A 1 79 ? -21.447 9.279 21.956 1.00 91.06 79 ALA A C 1
ATOM 626 O O . ALA A 1 79 ? -20.947 8.410 21.238 1.00 91.06 79 ALA A O 1
ATOM 627 N N . ASN A 1 80 ? -21.927 10.413 21.445 1.00 92.94 80 ASN A N 1
ATOM 628 C CA . ASN A 1 80 ? -21.911 10.715 20.016 1.00 92.94 80 ASN A CA 1
ATOM 629 C C . ASN A 1 80 ? -20.481 10.880 19.496 1.00 92.94 80 ASN A C 1
ATOM 631 O O . ASN A 1 80 ? -20.142 10.293 18.473 1.00 92.94 80 ASN A O 1
ATOM 635 N N . LYS A 1 81 ? -19.598 11.572 20.228 1.00 92.44 81 LYS A N 1
ATOM 636 C CA . LYS A 1 81 ? -18.171 11.650 19.871 1.00 92.44 81 LYS A CA 1
ATOM 637 C C . LYS A 1 81 ? -17.519 10.268 19.800 1.00 92.44 81 LYS A C 1
ATOM 639 O O . LYS A 1 81 ? -16.777 10.004 18.857 1.00 92.44 81 LYS A O 1
ATOM 644 N N . THR A 1 82 ? -17.802 9.375 20.752 1.00 92.19 82 THR A N 1
ATOM 645 C CA . THR A 1 82 ? -17.254 8.008 20.725 1.00 92.19 82 THR A CA 1
ATOM 646 C C . THR A 1 82 ? -17.790 7.190 19.554 1.00 92.19 82 THR A C 1
ATOM 648 O O . THR A 1 82 ? -17.006 6.512 18.896 1.00 92.19 82 THR A O 1
ATOM 651 N N . LYS A 1 83 ? -19.088 7.302 19.241 1.00 92.94 83 LYS A N 1
ATOM 652 C CA . LYS A 1 83 ? -19.701 6.628 18.087 1.00 92.94 83 LYS A CA 1
ATOM 653 C C . LYS A 1 83 ? -19.088 7.103 16.772 1.00 92.94 83 LYS A C 1
ATOM 655 O O . LYS A 1 83 ? -18.621 6.283 15.993 1.00 92.94 83 LYS A O 1
ATOM 660 N N . VAL A 1 84 ? -19.002 8.419 16.578 1.00 93.44 84 VAL A N 1
ATOM 661 C CA . VAL A 1 84 ? -18.399 9.021 15.379 1.00 93.44 84 VAL A CA 1
ATOM 662 C C . VAL A 1 84 ? -16.925 8.627 15.242 1.00 93.44 84 VAL A C 1
ATOM 664 O O . VAL A 1 84 ? -16.456 8.354 14.141 1.00 93.44 84 VAL A O 1
ATOM 667 N N . SER A 1 85 ? -16.176 8.567 16.347 1.00 93.00 85 SER A N 1
ATOM 668 C CA . SER A 1 85 ? -14.783 8.101 16.330 1.00 93.00 85 SER A CA 1
ATOM 669 C C . SER A 1 85 ? -14.670 6.629 15.911 1.00 93.00 85 SER A C 1
ATOM 671 O O . SER A 1 85 ? -13.840 6.286 15.068 1.00 93.00 85 SER A O 1
ATOM 673 N N . ALA A 1 86 ? -15.534 5.763 16.451 1.00 92.62 86 ALA A N 1
ATOM 674 C CA . ALA A 1 86 ? -15.569 4.346 16.098 1.00 92.62 86 ALA A CA 1
ATOM 675 C C . ALA A 1 86 ? -15.930 4.137 14.619 1.00 92.62 86 ALA A C 1
ATOM 677 O O . ALA A 1 86 ? -15.241 3.400 13.918 1.00 92.62 86 ALA A O 1
ATOM 678 N N . GLU A 1 87 ? -16.945 4.842 14.122 1.00 93.06 87 GLU A N 1
ATOM 679 C CA . GLU A 1 87 ? -17.352 4.803 12.716 1.00 93.06 87 GLU A CA 1
ATOM 680 C C . GLU A 1 87 ? -16.222 5.257 11.783 1.00 93.06 87 GLU A C 1
ATOM 682 O O . GLU A 1 87 ? -15.898 4.574 10.811 1.00 93.06 87 GLU A O 1
ATOM 687 N N . ARG A 1 88 ? -15.543 6.362 12.117 1.00 94.00 88 ARG A N 1
ATOM 688 C CA . ARG A 1 88 ? -14.369 6.831 11.365 1.00 94.00 88 ARG A CA 1
ATOM 689 C C . ARG A 1 88 ? -13.244 5.799 11.343 1.00 94.00 88 ARG A C 1
ATOM 691 O O . ARG A 1 88 ? -12.606 5.629 10.306 1.00 94.00 88 ARG A O 1
ATOM 698 N N . SER A 1 89 ? -13.003 5.115 12.461 1.00 92.06 89 SER A N 1
ATOM 699 C CA . SER A 1 89 ? -11.997 4.051 12.544 1.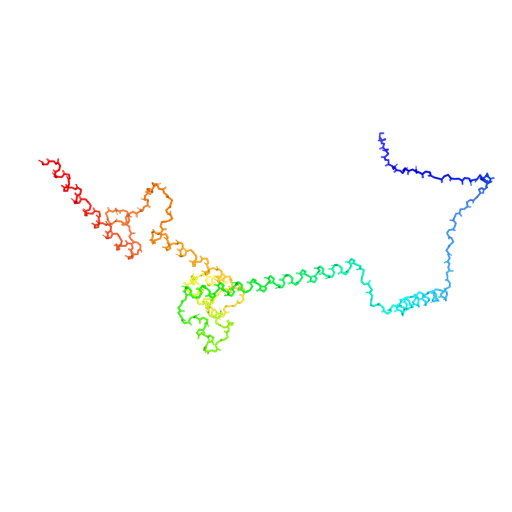00 92.06 89 SER A CA 1
ATOM 700 C C . SER A 1 89 ? -12.352 2.866 11.641 1.00 92.06 89 SER A C 1
ATOM 702 O O . SER A 1 89 ? -11.503 2.399 10.882 1.00 92.06 89 SER A O 1
ATOM 704 N N . LEU A 1 90 ? -13.615 2.429 11.648 1.00 93.00 90 LEU A N 1
ATOM 705 C CA . LEU A 1 90 ? -14.098 1.354 10.776 1.00 93.00 90 LEU A CA 1
ATOM 706 C C . LEU A 1 90 ? -13.981 1.727 9.296 1.00 93.00 90 LEU A C 1
ATOM 708 O O . LEU A 1 90 ? -13.475 0.936 8.501 1.00 93.00 90 LEU A O 1
ATOM 712 N N . LEU A 1 91 ? -14.370 2.950 8.932 1.00 93.81 91 LEU A N 1
ATOM 713 C CA . LEU A 1 91 ? -14.238 3.443 7.563 1.00 93.81 91 LEU A CA 1
ATOM 714 C C . LEU A 1 91 ? -12.769 3.487 7.117 1.00 93.81 91 LEU A C 1
ATOM 716 O O . LEU A 1 91 ? -12.441 3.076 6.004 1.00 93.81 91 LEU A O 1
ATOM 720 N N . ALA A 1 92 ? -11.864 3.945 7.987 1.00 91.06 92 ALA A N 1
ATOM 721 C CA . ALA A 1 92 ? -10.432 3.965 7.700 1.00 91.06 92 ALA A CA 1
ATOM 722 C C . ALA A 1 92 ? -9.870 2.551 7.483 1.00 91.06 92 ALA A C 1
ATOM 724 O O . ALA A 1 92 ? -9.077 2.338 6.563 1.00 91.06 92 ALA A O 1
ATOM 725 N N . GLN A 1 93 ? -10.308 1.575 8.283 1.00 87.94 93 GLN A N 1
ATOM 726 C CA . GLN A 1 93 ? -9.931 0.173 8.102 1.00 87.94 93 GLN A CA 1
ATOM 727 C C . GLN A 1 93 ? -10.478 -0.399 6.790 1.00 87.94 93 GLN A C 1
ATOM 729 O O . GLN A 1 93 ? -9.717 -1.009 6.043 1.00 87.94 93 GLN A O 1
ATOM 734 N N . ALA A 1 94 ? -11.744 -0.144 6.452 1.00 91.25 94 ALA A N 1
ATOM 735 C CA . ALA A 1 94 ? -12.340 -0.587 5.191 1.00 91.25 94 ALA A CA 1
ATOM 736 C C . ALA A 1 94 ? -11.600 -0.013 3.970 1.00 91.25 94 ALA A C 1
ATOM 738 O O . ALA A 1 94 ? -11.248 -0.746 3.046 1.00 91.25 94 ALA A O 1
ATOM 739 N N . ASN A 1 95 ? -11.276 1.283 3.999 1.00 92.06 95 ASN A N 1
ATOM 740 C CA . ASN A 1 95 ? -10.496 1.930 2.943 1.00 92.06 95 ASN A CA 1
ATOM 741 C C . ASN A 1 95 ? -9.110 1.301 2.793 1.00 92.06 95 ASN A C 1
ATOM 743 O O . ASN A 1 95 ? -8.657 1.057 1.677 1.00 92.06 95 ASN A O 1
ATOM 747 N N . LYS A 1 96 ? -8.454 0.995 3.915 1.00 90.25 96 LYS A N 1
ATOM 748 C CA . LYS A 1 96 ? -7.152 0.329 3.926 1.00 90.25 96 LYS A CA 1
ATOM 749 C C . LYS A 1 96 ? -7.220 -1.074 3.322 1.00 90.25 96 LYS A C 1
ATOM 751 O O . LYS A 1 96 ? -6.332 -1.445 2.562 1.00 90.25 96 LYS A O 1
ATOM 756 N N . ILE A 1 97 ? -8.265 -1.839 3.639 1.00 91.12 97 ILE A N 1
ATOM 757 C CA . ILE A 1 97 ? -8.494 -3.173 3.068 1.00 91.12 97 ILE A CA 1
ATOM 758 C C . ILE A 1 97 ? -8.646 -3.080 1.549 1.00 91.12 97 ILE A C 1
ATOM 760 O O . ILE A 1 97 ? -7.924 -3.754 0.815 1.00 91.12 97 ILE A O 1
ATOM 764 N N . ASN A 1 98 ? -9.525 -2.191 1.085 1.00 93.75 98 ASN A N 1
ATOM 765 C CA . ASN A 1 98 ? -9.785 -1.993 -0.339 1.00 93.75 98 ASN A CA 1
ATOM 766 C C . ASN A 1 98 ? -8.537 -1.533 -1.098 1.00 93.75 98 ASN A C 1
ATOM 768 O O . ASN A 1 98 ? -8.286 -1.971 -2.217 1.00 93.75 98 ASN A O 1
ATOM 772 N N . GLU A 1 99 ? -7.731 -0.662 -0.495 1.00 93.31 99 GLU A N 1
ATOM 773 C CA . GLU A 1 99 ? -6.494 -0.195 -1.110 1.00 93.31 99 GLU A CA 1
ATOM 774 C C . GLU A 1 99 ? -5.488 -1.337 -1.317 1.00 93.31 99 GLU A C 1
ATOM 776 O O . GLU A 1 99 ? -4.916 -1.453 -2.401 1.00 93.31 99 GLU A O 1
ATOM 781 N N . ILE A 1 100 ? -5.300 -2.206 -0.319 1.00 93.69 100 ILE A N 1
ATOM 782 C CA . ILE A 1 100 ? -4.404 -3.366 -0.441 1.00 93.69 100 ILE A CA 1
ATOM 783 C C . ILE A 1 100 ? -4.914 -4.360 -1.479 1.00 93.69 100 ILE A C 1
ATOM 785 O O . ILE A 1 100 ? -4.114 -4.852 -2.275 1.00 93.69 100 ILE A O 1
ATOM 789 N N . ASP A 1 101 ? -6.218 -4.621 -1.518 1.00 93.25 101 ASP A N 1
ATOM 790 C CA . ASP A 1 101 ? -6.807 -5.509 -2.522 1.00 93.25 101 ASP A CA 1
ATOM 791 C C . ASP A 1 101 ? -6.600 -4.958 -3.945 1.00 93.25 101 ASP A C 1
ATOM 793 O O . ASP A 1 101 ? -6.147 -5.675 -4.838 1.00 93.25 101 ASP A O 1
ATOM 797 N N . ASN A 1 102 ? -6.811 -3.654 -4.149 1.00 94.00 102 ASN A N 1
ATOM 798 C CA . ASN A 1 102 ? -6.586 -2.997 -5.440 1.00 94.00 102 ASN A CA 1
ATOM 799 C C . ASN A 1 102 ? -5.114 -3.022 -5.872 1.00 94.00 102 ASN A C 1
ATOM 801 O O . ASN A 1 102 ? -4.810 -3.287 -7.040 1.00 94.00 102 ASN A O 1
ATOM 805 N N . LEU A 1 103 ? -4.190 -2.770 -4.939 1.00 93.81 103 LEU A N 1
ATOM 806 C CA . LEU A 1 103 ? -2.756 -2.884 -5.203 1.00 93.81 103 LEU A CA 1
ATOM 807 C C . LEU A 1 103 ? -2.382 -4.324 -5.553 1.00 93.81 103 LEU A C 1
ATOM 809 O O . LEU A 1 103 ? -1.649 -4.556 -6.510 1.00 93.81 103 LEU A O 1
ATOM 813 N N . SER A 1 104 ? -2.926 -5.296 -4.828 1.00 93.56 104 SER A N 1
ATOM 814 C CA . SER A 1 104 ? -2.653 -6.711 -5.069 1.00 93.56 104 SER A CA 1
ATOM 815 C C . SER A 1 104 ? -3.137 -7.144 -6.449 1.00 93.56 104 SER A C 1
ATOM 817 O O . SER A 1 104 ? -2.368 -7.725 -7.208 1.00 93.56 104 SER A O 1
ATOM 819 N N . LYS A 1 105 ? -4.364 -6.771 -6.827 1.00 94.00 105 LYS A N 1
ATOM 820 C CA . LYS A 1 105 ? -4.929 -7.044 -8.158 1.00 94.00 105 LYS A CA 1
ATOM 821 C C . LYS A 1 105 ? -4.111 -6.433 -9.297 1.00 94.00 105 LYS A C 1
ATOM 823 O O . LYS A 1 105 ? -4.009 -7.037 -10.358 1.00 94.00 105 LYS A O 1
ATOM 828 N N . SER A 1 106 ? -3.546 -5.245 -9.085 1.00 92.50 106 SER A N 1
ATOM 829 C CA . SER A 1 106 ? -2.831 -4.503 -10.133 1.00 92.50 106 SER A CA 1
ATOM 830 C C . SER A 1 106 ? -1.362 -4.914 -10.268 1.00 92.50 106 SER A C 1
ATOM 832 O O . SER A 1 106 ? -0.806 -4.876 -11.363 1.00 92.50 106 SER A O 1
ATOM 834 N N . TYR A 1 107 ? -0.715 -5.270 -9.155 1.00 91.88 107 TYR A N 1
ATOM 835 C CA . TYR A 1 107 ? 0.745 -5.369 -9.073 1.00 91.88 107 TYR A CA 1
ATOM 836 C C . TYR A 1 107 ? 1.266 -6.745 -8.640 1.00 91.88 107 TYR A C 1
ATOM 838 O O . TYR A 1 107 ? 2.467 -7.001 -8.783 1.00 91.88 107 TYR A O 1
ATOM 846 N N . LEU A 1 108 ? 0.418 -7.644 -8.134 1.00 93.62 108 LEU A N 1
ATOM 847 C CA . LEU A 1 108 ? 0.792 -9.026 -7.815 1.00 93.62 108 LEU A CA 1
ATOM 848 C C . LEU A 1 108 ? 0.306 -10.006 -8.890 1.00 93.62 108 LEU A C 1
ATOM 850 O O . LEU A 1 108 ? -0.432 -9.650 -9.805 1.00 93.62 108 LEU A O 1
ATOM 854 N N . SER A 1 109 ? 0.784 -11.248 -8.812 1.00 91.62 109 SER A N 1
ATOM 855 C CA . SER A 1 109 ? 0.323 -12.320 -9.695 1.00 91.62 109 SER A CA 1
ATOM 856 C C . SER A 1 109 ? -1.078 -12.798 -9.298 1.00 91.62 109 SER A C 1
ATOM 858 O O . SER A 1 109 ? -1.528 -12.601 -8.167 1.00 91.62 109 SER A O 1
ATOM 860 N N . ALA A 1 110 ? -1.746 -13.506 -10.212 1.00 90.25 110 ALA A N 1
ATOM 861 C CA . ALA A 1 110 ? -3.077 -14.069 -9.979 1.00 90.25 110 ALA A CA 1
ATOM 862 C C . ALA A 1 110 ? -3.152 -15.013 -8.760 1.00 90.25 110 ALA A C 1
ATOM 864 O O . ALA A 1 110 ? -4.224 -15.175 -8.188 1.00 90.25 110 ALA A O 1
ATOM 865 N N . HIS A 1 111 ? -2.025 -15.581 -8.309 1.00 91.00 111 HIS A N 1
ATOM 866 C CA . HIS A 1 111 ? -1.956 -16.416 -7.103 1.00 91.00 111 HIS A CA 1
ATOM 867 C C . HIS A 1 111 ? -2.337 -15.675 -5.814 1.00 91.00 111 HIS A C 1
ATOM 869 O O . HIS A 1 111 ? -2.731 -16.318 -4.847 1.00 91.00 111 HIS A O 1
ATOM 875 N N . PHE A 1 112 ? -2.243 -14.343 -5.807 1.00 92.88 112 PHE A N 1
ATOM 876 C CA . PHE A 1 112 ? -2.626 -13.492 -4.679 1.00 92.88 112 PHE A CA 1
ATOM 877 C C . PHE A 1 112 ? -4.021 -12.872 -4.852 1.00 92.88 112 PHE A C 1
ATOM 879 O O . PHE A 1 112 ? -4.378 -11.931 -4.138 1.00 92.88 112 PHE A O 1
ATOM 886 N N . ASN A 1 113 ? -4.819 -13.366 -5.806 1.00 93.44 113 ASN A N 1
ATOM 887 C CA . ASN A 1 113 ? -6.183 -12.899 -6.004 1.00 93.44 113 ASN A CA 1
ATOM 888 C C . ASN A 1 113 ? -7.069 -13.332 -4.827 1.00 93.44 113 ASN A C 1
ATOM 890 O O . ASN A 1 113 ? -7.207 -14.521 -4.535 1.00 93.44 113 ASN A O 1
ATOM 894 N N . LYS A 1 114 ? -7.696 -12.343 -4.187 1.00 94.31 114 LYS A N 1
ATOM 895 C CA . LYS A 1 114 ? -8.551 -12.524 -3.017 1.00 94.31 114 LYS A CA 1
ATOM 896 C C . LYS A 1 114 ? -9.661 -13.552 -3.245 1.00 94.31 114 LYS A C 1
ATOM 898 O O . LYS A 1 114 ? -9.780 -14.468 -2.445 1.00 94.31 114 LYS A O 1
ATOM 903 N N . GLU A 1 115 ? -10.437 -13.423 -4.317 1.00 93.81 115 GLU A N 1
ATOM 904 C CA . GLU A 1 115 ? -11.601 -14.287 -4.562 1.00 93.81 115 GLU A CA 1
ATOM 905 C C . GLU A 1 115 ? -11.159 -15.742 -4.768 1.00 93.81 115 GLU A C 1
ATOM 907 O O . GLU A 1 115 ? -11.658 -16.643 -4.106 1.00 93.81 115 GLU A O 1
ATOM 912 N N . THR A 1 116 ? -10.088 -15.964 -5.539 1.00 93.19 116 THR A N 1
ATOM 913 C CA . THR A 1 116 ? -9.552 -17.323 -5.742 1.00 93.19 116 THR A CA 1
ATOM 914 C C . THR A 1 116 ? -9.017 -17.975 -4.466 1.00 93.19 116 THR A C 1
ATOM 916 O O . THR A 1 116 ? -8.980 -19.200 -4.366 1.00 93.19 116 THR A O 1
ATOM 919 N N . LEU A 1 117 ? -8.540 -17.177 -3.506 1.00 94.75 117 LEU A N 1
ATOM 920 C CA . LEU A 1 117 ? -8.040 -17.676 -2.228 1.00 94.75 117 LEU A CA 1
ATOM 921 C C . LEU A 1 117 ? -9.184 -17.897 -1.232 1.00 94.75 117 LEU A C 1
ATOM 923 O O . LEU A 1 117 ? -9.128 -18.854 -0.461 1.00 94.75 117 LEU A O 1
ATOM 927 N N . LEU A 1 118 ? -10.232 -17.073 -1.285 1.00 95.56 118 LEU A N 1
ATOM 928 C CA . LEU A 1 118 ? -11.459 -17.295 -0.522 1.00 95.56 118 LEU A CA 1
ATOM 929 C C . LEU A 1 118 ? -12.151 -18.590 -0.959 1.00 95.56 118 LEU A C 1
ATOM 931 O O . LEU A 1 118 ? -12.514 -19.389 -0.101 1.00 95.56 118 LEU A O 1
ATOM 935 N N . ASP A 1 119 ? -12.229 -18.855 -2.266 1.00 95.56 119 ASP A N 1
ATOM 936 C CA . ASP A 1 119 ? -12.800 -20.098 -2.811 1.00 95.56 119 ASP A CA 1
ATOM 937 C C . ASP A 1 119 ? -12.030 -21.349 -2.357 1.00 95.56 119 ASP A C 1
ATOM 939 O O . ASP A 1 119 ? -12.600 -22.427 -2.194 1.00 95.56 119 ASP A O 1
ATOM 943 N N . LYS A 1 120 ? -10.722 -21.209 -2.108 1.00 94.88 120 LYS A N 1
ATOM 944 C CA . LYS A 1 120 ? -9.864 -22.273 -1.559 1.00 94.88 120 LYS A CA 1
ATOM 945 C C . LYS A 1 120 ? -9.998 -22.447 -0.043 1.00 94.88 120 LYS A C 1
ATOM 947 O O . LYS A 1 120 ? -9.367 -23.341 0.514 1.00 94.88 120 LYS A O 1
ATOM 952 N N . GLY A 1 121 ? -10.788 -21.607 0.622 1.00 95.88 121 GLY A N 1
ATOM 953 C CA . GLY A 1 121 ? -11.037 -21.669 2.061 1.00 95.88 121 GLY A CA 1
ATOM 954 C C . GLY A 1 121 ? -10.027 -20.913 2.927 1.00 95.88 121 GLY A C 1
ATOM 955 O O . GLY A 1 121 ? -10.021 -21.102 4.142 1.00 95.88 121 GLY A O 1
ATOM 956 N N . TYR A 1 122 ? -9.175 -20.056 2.353 1.00 96.50 122 TYR A N 1
ATOM 957 C CA . TYR A 1 122 ? -8.288 -19.214 3.160 1.00 96.50 122 TYR A CA 1
ATOM 958 C C . TYR A 1 122 ? -9.062 -18.080 3.839 1.00 96.50 122 TYR A C 1
ATOM 960 O O . TYR A 1 122 ? -9.989 -17.503 3.269 1.00 96.50 122 TYR A O 1
ATOM 968 N N . SER A 1 123 ? -8.651 -17.716 5.056 1.00 96.88 123 SER A N 1
ATOM 969 C CA . SER A 1 123 ? -9.262 -16.595 5.768 1.00 96.88 123 SER A CA 1
ATOM 970 C C . SER A 1 123 ? -8.883 -15.262 5.114 1.00 96.88 123 SER A C 1
ATOM 972 O O . SER A 1 123 ? -7.758 -15.077 4.642 1.00 96.88 123 SER A O 1
ATOM 974 N N . LEU A 1 124 ? -9.797 -14.285 5.130 1.00 93.56 124 LEU A N 1
ATOM 975 C CA . LEU A 1 124 ? -9.510 -12.948 4.597 1.00 93.56 124 LEU A CA 1
ATOM 976 C C . LEU A 1 124 ? -8.296 -12.304 5.287 1.00 93.56 124 LEU A C 1
ATOM 978 O O . LEU A 1 124 ? -7.514 -11.617 4.634 1.00 93.56 124 LEU A O 1
ATOM 982 N N . ALA A 1 125 ? -8.117 -12.542 6.590 1.00 93.06 125 ALA A N 1
ATOM 983 C CA . ALA A 1 125 ? -6.991 -12.008 7.350 1.00 93.06 125 ALA A CA 1
ATOM 984 C C . ALA A 1 125 ? -5.646 -12.550 6.838 1.00 93.06 125 ALA A C 1
ATOM 986 O O . ALA A 1 125 ? -4.717 -11.769 6.622 1.00 93.06 125 ALA A O 1
ATOM 987 N N . ASP A 1 126 ? -5.567 -13.856 6.575 1.00 94.12 126 ASP A N 1
ATOM 988 C CA . ASP A 1 126 ? -4.351 -14.500 6.069 1.00 94.12 126 ASP A CA 1
ATOM 989 C C . ASP A 1 126 ? -4.055 -14.078 4.631 1.00 94.12 126 ASP A C 1
ATOM 991 O O . ASP A 1 126 ? -2.911 -13.765 4.298 1.00 94.12 126 ASP A O 1
ATOM 995 N N . ILE A 1 127 ? -5.094 -13.983 3.794 1.00 94.81 127 ILE A N 1
ATOM 996 C CA . ILE A 1 127 ? -4.989 -13.477 2.420 1.00 94.81 127 ILE A CA 1
ATOM 997 C C . ILE A 1 127 ? -4.403 -12.067 2.429 1.00 94.81 127 ILE A C 1
ATOM 999 O O . ILE A 1 127 ? -3.428 -11.785 1.733 1.00 94.81 127 ILE A O 1
ATOM 1003 N N . MET A 1 128 ? -4.966 -11.181 3.250 1.00 94.56 128 MET A N 1
ATOM 1004 C CA . MET A 1 128 ? -4.495 -9.808 3.373 1.00 94.56 128 MET A CA 1
ATOM 1005 C C . MET A 1 128 ? -3.062 -9.725 3.897 1.00 94.56 128 MET A C 1
ATOM 1007 O O . MET A 1 128 ? -2.285 -8.888 3.436 1.00 94.56 128 MET A O 1
ATOM 1011 N N . LEU A 1 129 ? -2.699 -10.567 4.865 1.00 94.69 129 LEU A N 1
ATOM 1012 C CA . LEU A 1 129 ? -1.339 -10.626 5.387 1.00 94.69 129 LEU A CA 1
ATOM 1013 C C . LEU A 1 129 ? -0.356 -11.069 4.296 1.00 94.69 129 LEU A C 1
ATOM 1015 O O . LEU A 1 129 ? 0.665 -10.411 4.098 1.00 94.69 129 LEU A O 1
ATOM 1019 N N . ALA A 1 130 ? -0.685 -12.127 3.554 1.00 94.38 130 ALA A N 1
ATOM 1020 C CA . ALA A 1 130 ? 0.123 -12.625 2.446 1.00 94.38 130 ALA A CA 1
ATOM 1021 C C . ALA A 1 130 ? 0.287 -11.568 1.342 1.00 94.38 130 ALA A C 1
ATOM 1023 O O . ALA A 1 130 ? 1.407 -11.295 0.914 1.00 94.38 130 ALA A O 1
ATOM 1024 N N . GLN A 1 131 ? -0.803 -10.902 0.951 1.00 95.88 131 GLN A N 1
ATOM 1025 C CA . GLN A 1 131 ? -0.793 -9.793 -0.006 1.00 95.88 131 GLN A CA 1
ATOM 1026 C C . GLN A 1 131 ? 0.135 -8.654 0.438 1.00 95.88 131 GLN A C 1
ATOM 1028 O O . GLN A 1 131 ? 0.975 -8.197 -0.339 1.00 95.88 131 GLN A O 1
ATOM 1033 N N . LYS A 1 132 ? 0.036 -8.214 1.701 1.00 95.56 132 LYS A N 1
ATOM 1034 C CA . LYS A 1 132 ? 0.921 -7.177 2.260 1.00 95.56 132 LYS A CA 1
ATOM 1035 C C . LYS A 1 132 ? 2.387 -7.598 2.197 1.00 95.56 132 LYS A C 1
ATOM 1037 O O . LYS A 1 132 ? 3.216 -6.830 1.713 1.00 95.56 132 LYS A O 1
ATOM 1042 N N . LYS A 1 133 ? 2.706 -8.807 2.667 1.00 95.25 133 LYS A N 1
ATOM 1043 C CA . LYS A 1 133 ? 4.075 -9.341 2.673 1.00 95.25 133 LYS A CA 1
ATOM 1044 C C . LYS A 1 133 ? 4.655 -9.406 1.262 1.00 95.25 133 LYS A C 1
ATOM 1046 O O . LYS A 1 133 ? 5.792 -8.990 1.048 1.00 95.25 133 LYS A O 1
ATOM 1051 N N . GLU A 1 134 ? 3.862 -9.858 0.297 1.00 95.25 134 GLU A N 1
ATOM 1052 C CA . GLU A 1 134 ? 4.308 -9.979 -1.087 1.00 95.25 134 GLU A CA 1
ATOM 1053 C C . GLU A 1 134 ? 4.507 -8.618 -1.768 1.00 95.25 134 GLU A C 1
ATOM 1055 O O . GLU A 1 134 ? 5.504 -8.407 -2.464 1.00 95.25 134 GLU A O 1
ATOM 1060 N N . LEU A 1 135 ? 3.623 -7.645 -1.510 1.00 95.31 135 LEU A N 1
ATOM 1061 C CA . LEU A 1 135 ? 3.824 -6.264 -1.962 1.00 95.31 135 LEU A CA 1
ATOM 1062 C C . LEU A 1 135 ? 5.141 -5.693 -1.427 1.00 95.31 135 LEU A C 1
ATOM 1064 O O . LEU A 1 135 ? 5.888 -5.063 -2.176 1.00 95.31 135 LEU A O 1
ATOM 1068 N N . ILE A 1 136 ? 5.456 -5.933 -0.153 1.00 95.81 136 ILE A N 1
ATOM 1069 C CA . ILE A 1 136 ? 6.714 -5.467 0.433 1.00 95.81 136 ILE A CA 1
ATOM 1070 C C . ILE A 1 136 ? 7.901 -6.142 -0.259 1.00 95.81 136 ILE A C 1
ATOM 1072 O O . ILE A 1 136 ? 8.794 -5.436 -0.720 1.00 95.81 136 ILE A O 1
ATOM 1076 N N . ARG A 1 137 ? 7.894 -7.473 -0.415 1.00 94.19 137 ARG A N 1
ATOM 1077 C CA . ARG A 1 137 ? 8.983 -8.208 -1.087 1.00 94.19 137 ARG A CA 1
ATOM 1078 C C . ARG A 1 137 ? 9.287 -7.689 -2.488 1.00 94.19 137 ARG A C 1
ATOM 1080 O O . ARG A 1 137 ? 10.447 -7.606 -2.875 1.00 94.19 137 ARG A O 1
ATOM 1087 N N . LYS A 1 138 ? 8.253 -7.343 -3.256 1.00 93.81 138 LYS A N 1
ATOM 1088 C CA . LYS A 1 138 ? 8.400 -6.937 -4.661 1.00 93.81 138 LYS A CA 1
ATOM 1089 C C . LYS A 1 138 ? 8.760 -5.457 -4.843 1.00 93.81 138 LYS A C 1
ATOM 1091 O O . LYS A 1 138 ? 9.332 -5.073 -5.871 1.00 93.81 138 LYS A O 1
ATOM 1096 N N . TYR A 1 139 ? 8.394 -4.601 -3.890 1.00 94.81 139 TYR A N 1
ATOM 1097 C CA . TYR A 1 139 ? 8.493 -3.146 -4.050 1.00 94.81 139 TYR A CA 1
ATOM 1098 C C . TYR A 1 139 ? 9.380 -2.446 -3.018 1.00 94.81 139 TYR A C 1
ATOM 1100 O O . TYR A 1 139 ? 9.698 -1.273 -3.220 1.00 94.81 139 TYR A O 1
ATOM 1108 N N . VAL A 1 140 ? 9.831 -3.124 -1.963 1.00 94.25 140 VAL A N 1
ATOM 1109 C CA . VAL A 1 140 ? 10.743 -2.566 -0.956 1.00 94.25 140 VAL A CA 1
ATOM 1110 C C . VAL A 1 140 ? 12.096 -3.283 -1.030 1.00 94.25 140 VAL A C 1
ATOM 1112 O O . VAL A 1 140 ? 12.131 -4.509 -0.965 1.00 94.25 140 VAL A O 1
ATOM 1115 N N . PRO A 1 141 ? 13.216 -2.548 -1.166 1.00 93.25 141 PRO A N 1
ATOM 1116 C CA . PRO A 1 141 ? 14.555 -3.130 -1.115 1.00 93.25 141 PRO A CA 1
ATOM 1117 C C . PRO A 1 141 ? 14.832 -3.864 0.204 1.00 93.25 141 PRO A C 1
ATOM 1119 O O . PRO A 1 141 ? 14.423 -3.408 1.277 1.00 93.25 141 PRO A O 1
ATOM 1122 N N . SER A 1 142 ? 15.580 -4.967 0.131 1.00 91.62 142 SER A N 1
ATOM 1123 C CA . SER A 1 142 ? 15.970 -5.801 1.278 1.00 91.62 142 SER A CA 1
ATOM 1124 C C . SER A 1 142 ? 16.662 -5.016 2.388 1.00 91.62 142 SER A C 1
ATOM 1126 O O . SER A 1 142 ? 16.436 -5.277 3.567 1.00 91.62 142 SER A O 1
ATOM 1128 N N . GLU A 1 143 ? 17.463 -4.016 2.028 1.00 92.75 143 GLU A N 1
ATOM 1129 C CA . GLU A 1 143 ? 18.222 -3.192 2.970 1.00 92.75 143 GLU A CA 1
ATOM 1130 C C . GLU A 1 143 ? 17.283 -2.314 3.805 1.00 92.75 143 GLU A C 1
ATOM 1132 O O . GLU A 1 143 ? 17.485 -2.139 5.004 1.00 92.75 143 GLU A O 1
ATOM 1137 N N . GLN A 1 144 ? 16.216 -1.796 3.186 1.00 93.69 144 GLN A N 1
ATOM 1138 C CA . GLN A 1 144 ? 15.205 -0.986 3.871 1.00 93.69 144 GLN A CA 1
ATOM 1139 C C . GLN A 1 144 ? 14.320 -1.851 4.771 1.00 93.69 144 GLN A C 1
ATOM 1141 O O . GLN A 1 144 ? 13.981 -1.436 5.879 1.00 93.69 144 GLN A O 1
ATOM 1146 N N . ILE A 1 145 ? 13.993 -3.071 4.329 1.00 92.75 145 ILE A N 1
ATOM 1147 C CA . ILE A 1 145 ? 13.282 -4.057 5.152 1.00 92.75 145 ILE A CA 1
ATOM 1148 C C . ILE A 1 145 ? 14.101 -4.376 6.404 1.00 92.75 145 ILE A C 1
ATOM 1150 O O . ILE A 1 145 ? 13.563 -4.314 7.512 1.00 92.75 145 ILE A O 1
ATOM 1154 N N . LEU A 1 146 ? 15.398 -4.650 6.242 1.00 93.06 146 LEU A N 1
ATOM 1155 C CA . LEU A 1 146 ? 16.307 -4.917 7.354 1.00 93.06 146 LEU A CA 1
ATOM 1156 C C . LEU A 1 146 ? 16.425 -3.711 8.291 1.00 93.06 146 LEU A C 1
ATOM 1158 O O . LEU A 1 146 ? 16.350 -3.878 9.504 1.00 93.06 146 LEU A O 1
ATOM 1162 N N . ALA A 1 147 ? 16.557 -2.498 7.752 1.00 92.62 147 ALA A N 1
ATOM 1163 C CA . ALA A 1 147 ? 16.687 -1.286 8.557 1.00 92.62 147 ALA A CA 1
ATOM 1164 C C . ALA A 1 147 ? 15.441 -1.002 9.415 1.00 92.62 147 ALA A C 1
ATOM 1166 O O . ALA A 1 147 ? 15.565 -0.601 10.570 1.00 92.62 147 ALA A O 1
ATOM 1167 N N . ILE A 1 148 ? 14.242 -1.222 8.866 1.00 91.75 148 ILE A N 1
ATOM 1168 C CA . ILE A 1 148 ? 12.974 -0.908 9.542 1.00 91.75 148 ILE A CA 1
ATOM 1169 C C . ILE A 1 148 ? 12.548 -2.042 10.478 1.00 91.75 148 ILE A C 1
ATOM 1171 O O . ILE A 1 148 ? 12.148 -1.797 11.614 1.00 91.75 148 ILE A O 1
ATOM 1175 N N . SER A 1 149 ? 12.638 -3.292 10.020 1.00 90.75 149 SER A N 1
ATOM 1176 C CA . SER A 1 149 ? 12.156 -4.451 10.782 1.00 90.75 149 SER A CA 1
ATOM 1177 C C . SER A 1 149 ? 13.228 -5.137 11.626 1.00 90.75 149 SER A C 1
ATOM 1179 O O . SER A 1 149 ? 12.912 -6.074 12.356 1.00 90.75 149 SER A O 1
ATOM 1181 N N . LYS A 1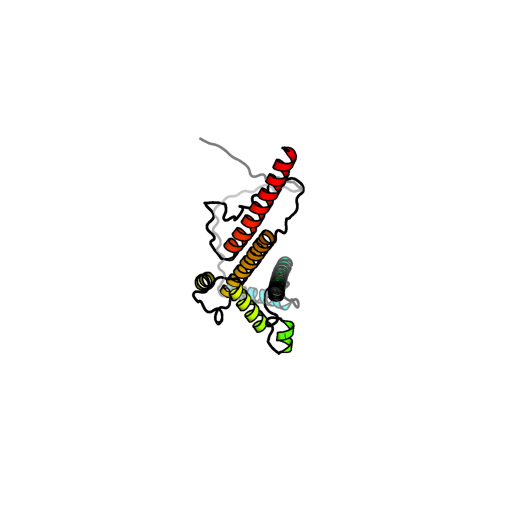 150 ? 14.490 -4.697 11.526 1.00 91.44 150 LYS A N 1
ATOM 1182 C CA . LYS A 1 150 ? 15.677 -5.324 12.141 1.00 91.44 150 LYS A CA 1
ATOM 1183 C C . LYS A 1 150 ? 15.933 -6.766 11.688 1.00 91.44 150 LYS A C 1
ATOM 1185 O O . LYS A 1 150 ? 16.840 -7.414 12.200 1.00 91.44 150 LYS A O 1
ATOM 1190 N N . THR A 1 151 ? 15.160 -7.272 10.727 1.00 88.00 151 THR A N 1
ATOM 1191 C CA . THR A 1 151 ? 15.266 -8.631 10.194 1.00 88.00 151 THR A CA 1
ATOM 1192 C C . THR A 1 151 ? 15.136 -8.602 8.674 1.00 88.00 151 THR A C 1
ATOM 1194 O O . THR A 1 151 ? 14.464 -7.748 8.109 1.00 88.00 151 THR A O 1
ATOM 1197 N N . SER A 1 152 ? 15.791 -9.526 7.976 1.00 83.25 152 SER A N 1
ATOM 1198 C CA . SER A 1 152 ? 15.594 -9.686 6.528 1.00 83.25 152 SER A CA 1
ATOM 1199 C C . SER A 1 152 ? 14.341 -10.506 6.205 1.00 83.25 152 SER A C 1
ATOM 1201 O O . SER A 1 152 ? 13.796 -10.410 5.105 1.00 83.25 152 SER A O 1
ATOM 1203 N N . ASN A 1 153 ? 13.869 -11.316 7.158 1.00 87.00 153 ASN A N 1
ATOM 1204 C CA . ASN A 1 153 ? 12.746 -12.218 6.960 1.00 87.00 153 ASN A CA 1
ATOM 1205 C C . ASN A 1 153 ? 11.410 -11.569 7.352 1.00 87.00 153 ASN A C 1
ATOM 1207 O O . ASN A 1 153 ? 11.066 -11.462 8.526 1.00 87.00 153 ASN A O 1
ATOM 1211 N N . ILE A 1 154 ? 10.617 -11.238 6.336 1.00 90.38 154 ILE A N 1
ATOM 1212 C CA . ILE A 1 154 ? 9.278 -10.648 6.463 1.00 90.38 154 ILE A CA 1
ATOM 1213 C C . ILE A 1 154 ? 8.228 -11.583 7.071 1.00 90.38 154 ILE A C 1
ATOM 1215 O O . ILE A 1 154 ? 7.180 -11.108 7.509 1.00 90.38 154 ILE A O 1
ATOM 1219 N N . GLU A 1 155 ? 8.471 -12.895 7.134 1.00 88.69 155 GLU A N 1
ATOM 1220 C CA . GLU A 1 155 ? 7.449 -13.836 7.601 1.00 88.69 155 GLU A CA 1
ATOM 1221 C C . GLU A 1 155 ? 7.018 -13.599 9.050 1.00 88.69 155 GLU A C 1
ATOM 1223 O O . GLU A 1 155 ? 5.843 -13.771 9.377 1.00 88.69 155 GLU A O 1
ATOM 1228 N N . HIS A 1 156 ? 7.936 -13.119 9.884 1.00 87.12 156 HIS A N 1
ATOM 1229 C CA . HIS A 1 156 ? 7.692 -12.855 11.302 1.00 87.12 156 HIS A CA 1
ATOM 1230 C C . HIS A 1 156 ? 7.410 -11.373 11.591 1.00 87.12 156 HIS A C 1
ATOM 1232 O O . HIS A 1 156 ? 7.276 -10.979 12.748 1.00 87.12 156 HIS A O 1
ATOM 1238 N N . VAL A 1 157 ? 7.314 -10.538 10.551 1.00 90.06 157 VAL A N 1
ATOM 1239 C CA . VAL A 1 157 ? 7.055 -9.104 10.693 1.00 90.06 157 VAL A CA 1
ATOM 1240 C C . VAL A 1 157 ? 5.549 -8.861 10.729 1.00 90.06 157 VAL A C 1
ATOM 1242 O O . VAL A 1 157 ? 4.826 -9.163 9.780 1.00 90.06 157 VAL A O 1
ATOM 1245 N N . GLY A 1 158 ? 5.076 -8.285 11.833 1.00 90.25 158 GLY A N 1
ATOM 1246 C CA . GLY A 1 158 ? 3.672 -7.952 12.057 1.00 90.25 158 GLY A CA 1
ATOM 1247 C C . GLY A 1 158 ? 3.488 -6.562 12.663 1.00 90.25 158 GLY A C 1
ATOM 1248 O O . GLY A 1 158 ? 4.442 -5.800 12.833 1.00 90.25 158 GLY A O 1
ATOM 1249 N N . GLY A 1 159 ? 2.239 -6.230 12.992 1.00 91.12 159 GLY A N 1
ATOM 1250 C CA . GLY A 1 159 ? 1.893 -4.992 13.689 1.00 91.12 159 GLY A CA 1
ATOM 1251 C C . GLY A 1 159 ? 2.272 -3.722 12.922 1.00 91.12 159 GLY A C 1
ATOM 1252 O O . GLY A 1 159 ? 2.168 -3.657 11.699 1.00 91.12 159 GLY A O 1
ATOM 1253 N N . GLU A 1 160 ? 2.705 -2.696 13.654 1.00 92.81 160 GLU A N 1
ATOM 1254 C CA . GLU A 1 160 ? 3.003 -1.370 13.101 1.00 92.81 160 GLU A CA 1
ATOM 1255 C C . GLU A 1 160 ? 4.159 -1.380 12.091 1.00 92.81 160 GLU A C 1
ATOM 1257 O O . GLU A 1 160 ? 4.098 -0.689 11.075 1.00 92.81 160 GLU A O 1
ATOM 1262 N N . VAL A 1 161 ? 5.174 -2.217 12.314 1.00 94.69 161 VAL A N 1
ATOM 1263 C CA . VAL A 1 161 ? 6.332 -2.347 11.416 1.00 94.69 161 VAL A CA 1
ATOM 1264 C C . VAL A 1 161 ? 5.895 -2.819 10.029 1.00 94.69 161 VAL A C 1
ATOM 1266 O O . VAL A 1 161 ? 6.322 -2.264 9.016 1.00 94.69 161 VAL A O 1
ATOM 1269 N N . LEU A 1 162 ? 4.992 -3.805 9.971 1.00 94.88 162 LEU A N 1
ATOM 1270 C CA . LEU A 1 162 ? 4.425 -4.273 8.707 1.00 94.88 162 LEU A CA 1
ATOM 1271 C C . LEU A 1 162 ? 3.692 -3.136 7.986 1.00 94.88 162 LEU A C 1
ATOM 1273 O O . LEU A 1 162 ? 3.827 -2.976 6.777 1.00 94.88 162 LEU A O 1
ATOM 1277 N N . GLU A 1 163 ? 2.947 -2.317 8.723 1.00 93.62 163 GLU A N 1
ATOM 1278 C CA . GLU A 1 163 ? 2.185 -1.207 8.152 1.00 93.62 163 GLU A CA 1
ATOM 1279 C C . GLU A 1 163 ? 3.075 -0.081 7.612 1.00 93.62 163 GLU A C 1
ATOM 1281 O O . GLU A 1 163 ? 2.792 0.473 6.547 1.00 93.62 163 GLU A O 1
ATOM 1286 N N . GLN A 1 164 ? 4.188 0.212 8.286 1.00 94.88 164 GLN A N 1
ATOM 1287 C CA . GLN A 1 164 ? 5.199 1.147 7.788 1.00 94.88 164 GLN A CA 1
ATOM 1288 C C . GLN A 1 164 ? 5.839 0.639 6.489 1.00 94.88 164 GLN A C 1
ATOM 1290 O O . GLN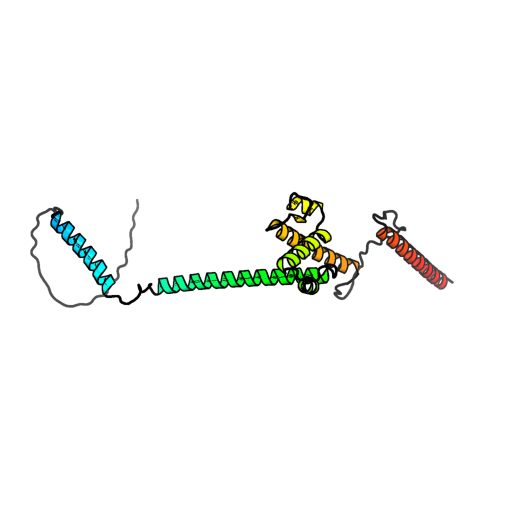 A 1 164 ? 5.977 1.394 5.524 1.00 94.88 164 GLN A O 1
ATOM 1295 N N . LEU A 1 165 ? 6.166 -0.655 6.421 1.00 95.56 165 LEU A N 1
ATOM 1296 C CA . LEU A 1 165 ? 6.712 -1.274 5.211 1.00 95.56 165 LEU A CA 1
ATOM 1297 C C . LEU A 1 165 ? 5.706 -1.287 4.056 1.00 95.56 165 LEU A C 1
ATOM 1299 O O . LEU A 1 165 ? 6.081 -1.021 2.915 1.00 95.56 165 LEU A O 1
ATOM 1303 N N . VAL A 1 166 ? 4.423 -1.530 4.331 1.00 95.44 166 VAL A N 1
ATOM 1304 C CA . VAL A 1 166 ? 3.352 -1.415 3.330 1.00 95.44 166 VAL A CA 1
ATOM 1305 C C . VAL A 1 166 ? 3.250 0.020 2.806 1.00 95.44 166 VAL A C 1
ATOM 1307 O O . VAL A 1 166 ? 3.149 0.230 1.596 1.00 95.44 166 VAL A O 1
ATOM 1310 N N . ALA A 1 167 ? 3.309 1.025 3.683 1.00 95.06 167 ALA A N 1
ATOM 1311 C CA . ALA A 1 167 ? 3.306 2.427 3.266 1.00 95.06 167 ALA A CA 1
ATOM 1312 C C . ALA A 1 167 ? 4.512 2.758 2.370 1.00 95.06 167 ALA A C 1
ATOM 1314 O O . ALA A 1 167 ? 4.359 3.432 1.349 1.00 95.06 167 ALA A O 1
ATOM 1315 N N . LEU A 1 168 ? 5.691 2.226 2.696 1.00 95.56 168 LEU A N 1
ATOM 1316 C CA . LEU A 1 168 ? 6.893 2.369 1.879 1.00 95.56 168 LEU A CA 1
ATOM 1317 C C . LEU A 1 168 ? 6.752 1.675 0.515 1.00 95.56 168 LEU A C 1
ATOM 1319 O O . LEU A 1 168 ? 7.085 2.266 -0.515 1.00 95.56 168 LEU A O 1
ATOM 1323 N N . ALA A 1 169 ? 6.178 0.469 0.484 1.00 95.38 169 ALA A N 1
ATOM 1324 C CA . ALA A 1 169 ? 5.873 -0.249 -0.752 1.00 95.38 169 ALA A CA 1
ATOM 1325 C C . ALA A 1 169 ? 4.968 0.588 -1.669 1.00 95.38 169 ALA A C 1
ATOM 1327 O O . ALA A 1 169 ? 5.266 0.748 -2.852 1.00 95.38 169 ALA A O 1
ATOM 1328 N N . LYS A 1 170 ? 3.917 1.207 -1.117 1.00 95.38 170 LYS A N 1
ATOM 1329 C CA . LYS A 1 170 ? 3.014 2.105 -1.859 1.00 95.38 170 LYS A CA 1
ATOM 1330 C C . LYS A 1 170 ? 3.748 3.286 -2.490 1.00 95.38 170 LYS A C 1
ATOM 1332 O O . LYS A 1 170 ? 3.510 3.615 -3.653 1.00 95.38 170 LYS A O 1
ATOM 1337 N N . VAL A 1 171 ?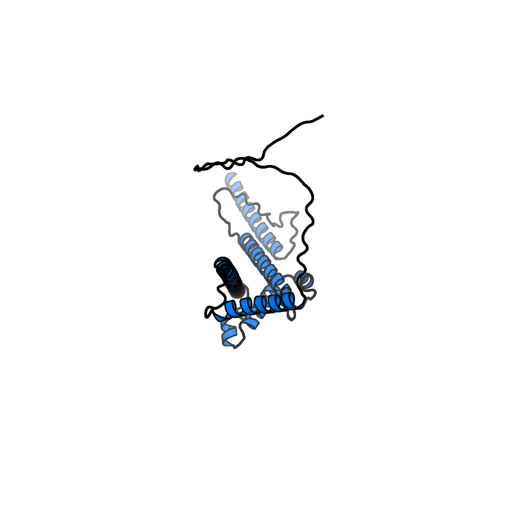 4.644 3.927 -1.738 1.00 94.81 171 VAL A N 1
ATOM 1338 C CA . VAL A 1 171 ? 5.457 5.044 -2.245 1.00 94.81 171 VAL A CA 1
ATOM 1339 C C . VAL A 1 171 ? 6.350 4.578 -3.394 1.00 94.81 171 VAL A C 1
ATOM 1341 O O . VAL A 1 171 ? 6.417 5.242 -4.430 1.00 94.81 171 VAL A O 1
ATOM 1344 N N . ASN A 1 172 ? 6.981 3.413 -3.253 1.00 93.75 172 ASN A N 1
ATOM 1345 C CA . ASN A 1 172 ? 7.858 2.855 -4.278 1.00 93.75 172 ASN A CA 1
ATOM 1346 C C . ASN A 1 172 ? 7.099 2.438 -5.545 1.00 93.75 172 ASN A C 1
ATOM 1348 O O . ASN A 1 172 ? 7.588 2.701 -6.644 1.00 93.75 172 ASN A O 1
ATOM 1352 N N . ILE A 1 173 ? 5.895 1.866 -5.415 1.00 92.12 173 ILE A N 1
ATOM 1353 C CA . ILE A 1 173 ? 4.986 1.586 -6.541 1.00 92.12 173 ILE A CA 1
ATOM 1354 C C . ILE A 1 173 ? 4.681 2.882 -7.292 1.00 92.12 173 ILE A C 1
ATOM 1356 O O . ILE A 1 173 ? 4.964 2.994 -8.483 1.00 92.12 173 ILE A O 1
ATOM 1360 N N . LYS A 1 174 ? 4.199 3.908 -6.580 1.00 91.88 174 LYS A N 1
ATOM 1361 C CA . LYS A 1 174 ? 3.843 5.197 -7.185 1.00 91.88 174 LYS A CA 1
ATOM 1362 C C . LYS A 1 174 ? 5.035 5.861 -7.878 1.00 91.88 174 LYS A C 1
ATOM 1364 O O . LYS A 1 174 ? 4.883 6.429 -8.959 1.00 91.88 174 LYS A O 1
ATOM 1369 N N . ARG A 1 175 ? 6.226 5.788 -7.273 1.00 89.62 175 ARG A N 1
ATOM 1370 C CA . ARG A 1 175 ? 7.466 6.303 -7.867 1.00 89.62 175 ARG A CA 1
ATOM 1371 C C . ARG A 1 175 ? 7.818 5.544 -9.143 1.00 89.62 175 ARG A C 1
ATOM 1373 O O . ARG A 1 175 ? 8.114 6.178 -10.151 1.00 89.62 175 ARG A O 1
ATOM 1380 N N . ARG A 1 176 ? 7.749 4.211 -9.116 1.00 85.94 176 ARG A N 1
ATOM 1381 C CA . ARG A 1 176 ? 8.025 3.353 -10.273 1.00 85.94 176 ARG A CA 1
ATOM 1382 C C . ARG A 1 176 ? 7.058 3.623 -11.419 1.00 85.94 176 ARG A C 1
ATOM 1384 O O . ARG A 1 176 ? 7.512 3.743 -12.550 1.00 85.94 176 ARG A O 1
ATOM 1391 N N . ASP A 1 177 ? 5.773 3.804 -11.135 1.00 83.00 177 ASP A N 1
ATOM 1392 C CA . ASP A 1 177 ? 4.776 4.145 -12.151 1.00 83.00 177 ASP A CA 1
ATOM 1393 C C . ASP A 1 177 ? 5.008 5.533 -12.742 1.00 83.00 177 ASP A C 1
ATOM 1395 O O . ASP A 1 177 ? 4.898 5.716 -13.952 1.00 83.00 177 ASP A O 1
ATOM 1399 N N . ALA A 1 178 ? 5.365 6.518 -11.916 1.00 80.06 178 ALA A N 1
ATOM 1400 C CA . ALA A 1 178 ? 5.722 7.847 -12.401 1.00 80.06 178 ALA A CA 1
ATOM 1401 C C . ALA A 1 178 ? 6.952 7.791 -13.322 1.00 80.06 178 ALA A C 1
ATOM 1403 O O . ALA A 1 178 ? 6.930 8.355 -14.415 1.00 80.06 178 ALA A O 1
ATOM 1404 N N . THR A 1 179 ? 7.997 7.058 -12.926 1.00 75.31 179 THR A N 1
ATOM 1405 C CA . THR A 1 179 ? 9.189 6.844 -13.756 1.00 75.31 179 THR A CA 1
ATOM 1406 C C . THR A 1 179 ? 8.863 6.064 -15.027 1.00 75.31 179 THR A C 1
ATOM 1408 O O . THR A 1 179 ? 9.329 6.442 -16.094 1.00 75.31 179 THR A O 1
ATOM 1411 N N . SER A 1 180 ? 8.024 5.029 -14.952 1.00 71.25 180 SER A N 1
ATOM 1412 C CA . SER A 1 180 ? 7.576 4.256 -16.113 1.00 71.25 180 SER A CA 1
ATOM 1413 C C . SER A 1 180 ? 6.773 5.115 -17.091 1.00 71.25 180 SER A C 1
ATOM 1415 O O . SER A 1 180 ? 7.001 5.036 -18.294 1.00 71.25 180 SER A O 1
ATOM 1417 N N . ARG A 1 181 ? 5.895 6.003 -16.609 1.00 64.56 181 ARG A N 1
ATOM 1418 C CA . ARG A 1 181 ? 5.163 6.974 -17.443 1.00 64.56 181 ARG A CA 1
ATOM 1419 C C . ARG A 1 181 ? 6.095 7.988 -18.112 1.00 64.56 181 ARG A C 1
ATOM 1421 O O . ARG A 1 181 ? 5.901 8.315 -19.279 1.00 64.56 181 ARG A O 1
ATOM 1428 N N . LEU A 1 182 ? 7.129 8.448 -17.403 1.00 59.75 182 LEU A N 1
ATOM 1429 C CA . LEU A 1 182 ? 8.176 9.299 -17.979 1.00 59.75 182 LEU A CA 1
ATOM 1430 C C . LEU A 1 182 ? 9.005 8.550 -19.039 1.00 59.75 182 LEU A C 1
ATOM 1432 O O . LEU A 1 182 ? 9.264 9.097 -20.109 1.00 59.75 182 LEU A O 1
ATOM 1436 N N . ALA A 1 183 ? 9.382 7.299 -18.767 1.00 59.06 183 ALA A N 1
ATOM 1437 C CA . ALA A 1 183 ? 10.203 6.468 -19.649 1.00 59.06 183 ALA A CA 1
ATOM 1438 C C . ALA A 1 183 ? 9.440 5.975 -20.891 1.00 59.06 183 ALA A C 1
ATOM 1440 O O . ALA A 1 183 ? 10.001 5.926 -21.980 1.00 59.06 183 ALA A O 1
ATOM 1441 N N . SER A 1 184 ? 8.142 5.684 -20.762 1.00 54.78 184 SER A N 1
ATOM 1442 C CA . SER A 1 184 ? 7.259 5.306 -21.879 1.00 54.78 184 SER A CA 1
ATOM 1443 C C . SER A 1 184 ? 6.864 6.487 -22.773 1.00 54.78 184 SER A C 1
ATOM 1445 O O . SER A 1 184 ? 6.087 6.322 -23.709 1.00 54.78 184 SER A O 1
ATOM 1447 N N . GLY A 1 185 ? 7.400 7.689 -22.525 1.00 49.28 185 GLY A N 1
ATOM 1448 C CA . GLY A 1 185 ? 7.122 8.854 -23.357 1.00 49.28 185 GLY A CA 1
ATOM 1449 C C . GLY A 1 185 ? 5.655 9.284 -23.322 1.00 49.28 185 GLY A C 1
ATOM 1450 O O . GLY A 1 185 ? 5.219 9.964 -24.253 1.00 49.28 185 GLY A O 1
ATOM 1451 N N . ALA A 1 186 ? 4.901 8.931 -22.271 1.00 48.06 186 ALA A N 1
ATOM 1452 C CA . ALA A 1 186 ? 3.551 9.434 -22.037 1.00 48.06 186 ALA A CA 1
ATOM 1453 C C . ALA A 1 186 ? 3.638 10.916 -21.645 1.00 48.06 186 ALA A C 1
ATOM 1455 O O . ALA A 1 186 ? 3.581 11.315 -20.481 1.00 48.06 186 ALA A O 1
ATOM 1456 N N . ARG A 1 187 ? 3.854 11.738 -22.672 1.00 46.25 187 ARG A N 1
ATOM 1457 C CA . ARG A 1 187 ? 3.885 13.192 -22.622 1.00 46.25 187 ARG A CA 1
ATOM 1458 C C . ARG A 1 187 ? 2.530 13.673 -22.125 1.00 46.25 187 ARG A C 1
ATOM 1460 O O . ARG A 1 187 ? 1.528 13.546 -22.823 1.00 46.25 187 ARG A O 1
ATOM 1467 N N . ILE A 1 188 ? 2.513 14.304 -20.955 1.00 45.12 188 ILE A N 1
ATOM 1468 C CA . ILE A 1 188 ? 1.475 15.282 -20.635 1.00 45.12 188 ILE A CA 1
ATOM 1469 C C . ILE A 1 188 ? 1.697 16.436 -21.615 1.00 45.12 188 ILE A C 1
ATOM 1471 O O . ILE A 1 188 ? 2.541 17.305 -21.404 1.00 45.12 188 ILE A O 1
ATOM 1475 N N . GLY A 1 189 ? 1.006 16.381 -22.751 1.00 37.72 189 GLY A N 1
ATOM 1476 C CA . GLY A 1 189 ? 1.044 17.419 -23.766 1.00 37.72 189 GLY A CA 1
ATOM 1477 C C . GLY A 1 189 ? 0.409 18.695 -23.230 1.00 37.72 189 GLY A C 1
ATOM 1478 O O . GLY A 1 189 ? -0.805 18.862 -23.302 1.00 37.72 189 GLY A O 1
ATOM 1479 N N . LYS A 1 190 ? 1.229 19.626 -22.736 1.00 42.16 190 LYS A N 1
ATOM 1480 C CA . LYS A 1 190 ? 0.903 21.048 -22.844 1.00 42.16 190 LYS A CA 1
ATOM 1481 C C . LYS A 1 190 ? 1.522 21.565 -24.138 1.00 42.16 190 LYS A C 1
ATOM 1483 O O . LYS A 1 190 ? 2.712 21.410 -24.386 1.00 42.16 190 LYS A O 1
ATOM 1488 N N . LYS A 1 191 ? 0.624 22.070 -24.982 1.00 43.31 191 LYS A N 1
ATOM 1489 C CA . LYS A 1 191 ? 0.831 22.620 -26.320 1.00 43.31 191 LYS A CA 1
ATOM 1490 C C . LYS A 1 191 ? 2.082 23.495 -26.422 1.00 43.31 191 LYS A C 1
ATOM 1492 O O . LYS A 1 191 ? 2.266 24.384 -25.601 1.00 43.31 191 LYS A O 1
ATOM 1497 N N . GLY A 1 192 ? 2.794 23.313 -27.533 1.00 42.22 192 GLY A N 1
ATOM 1498 C CA . GLY A 1 192 ? 3.669 24.317 -28.131 1.00 42.22 192 GLY A CA 1
ATOM 1499 C C . GLY A 1 192 ? 5.066 24.367 -27.525 1.00 42.22 192 GLY A C 1
ATOM 1500 O O . GLY A 1 192 ? 5.243 24.818 -26.405 1.00 42.22 192 GLY A O 1
ATOM 1501 N N . ASN A 1 193 ? 6.056 23.972 -28.322 1.00 46.84 193 ASN A N 1
ATOM 1502 C CA . ASN A 1 193 ? 7.489 24.194 -28.098 1.00 46.84 193 ASN A CA 1
ATOM 1503 C C . ASN A 1 193 ? 8.120 23.374 -26.965 1.00 46.84 193 ASN A C 1
ATOM 1505 O O . ASN A 1 193 ? 8.525 23.897 -25.930 1.00 46.84 193 ASN A O 1
ATOM 1509 N N . LEU A 1 194 ? 8.288 22.073 -27.213 1.00 40.38 194 LEU A N 1
ATOM 1510 C CA . LEU A 1 194 ? 9.185 21.235 -26.422 1.00 40.38 194 LEU A CA 1
ATOM 1511 C C . LEU A 1 194 ? 10.558 21.183 -27.102 1.00 40.38 194 LEU A C 1
ATOM 1513 O O . LEU A 1 194 ? 10.723 20.516 -28.121 1.00 40.38 194 LEU A O 1
ATOM 1517 N N . ILE A 1 195 ? 11.544 21.861 -26.516 1.00 44.31 195 ILE A N 1
ATOM 1518 C CA . ILE A 1 195 ? 12.952 21.531 -26.743 1.00 44.31 195 ILE A CA 1
ATOM 1519 C C . ILE A 1 195 ? 13.198 20.231 -25.969 1.00 44.31 195 ILE A C 1
ATOM 1521 O O . ILE A 1 195 ? 13.191 20.211 -24.739 1.00 44.31 195 ILE A O 1
ATOM 1525 N N . GLU A 1 196 ? 13.313 19.117 -26.693 1.00 44.31 196 GLU A N 1
ATOM 1526 C CA . GLU A 1 196 ? 13.664 17.816 -26.126 1.00 44.31 196 GLU A CA 1
ATOM 1527 C C . GLU A 1 196 ? 15.108 17.848 -25.611 1.00 44.31 196 GLU A C 1
ATOM 1529 O O . GLU A 1 196 ? 16.047 17.656 -26.377 1.00 44.31 196 GLU A O 1
ATOM 1534 N N . PHE A 1 197 ? 15.307 18.008 -24.303 1.00 43.91 197 PHE A N 1
ATOM 1535 C CA . PHE A 1 197 ? 16.568 17.621 -23.664 1.00 43.91 197 PHE A CA 1
ATOM 1536 C C . PHE A 1 197 ? 16.531 16.123 -23.352 1.00 43.91 197 PHE A C 1
ATOM 1538 O O . PHE A 1 197 ? 16.532 15.699 -22.200 1.00 43.91 197 PHE A O 1
ATOM 1545 N N . LYS A 1 198 ? 16.434 15.301 -24.401 1.00 54.22 198 LYS A N 1
ATOM 1546 C CA . LYS A 1 198 ? 16.877 13.913 -24.297 1.00 54.22 198 LYS A CA 1
ATOM 1547 C C . LYS A 1 198 ? 18.390 13.958 -24.407 1.00 54.22 198 LYS A C 1
ATOM 1549 O O . LYS A 1 198 ? 18.905 14.280 -25.474 1.00 54.22 198 LYS A O 1
ATOM 1554 N N . GLU A 1 199 ? 19.091 13.678 -23.315 1.00 56.97 199 GLU A N 1
ATOM 1555 C CA . GLU A 1 199 ? 20.516 13.373 -23.381 1.00 56.97 199 GLU A CA 1
ATOM 1556 C C . GLU A 1 199 ? 20.664 12.193 -24.351 1.00 56.97 199 GLU A C 1
ATOM 1558 O O . GLU A 1 199 ? 20.191 11.089 -24.083 1.00 56.97 199 GLU A O 1
ATOM 1563 N N . GLN A 1 200 ? 21.159 12.465 -25.560 1.00 64.38 200 GLN A N 1
ATOM 1564 C CA . GLN A 1 200 ? 21.236 11.464 -26.617 1.00 64.38 200 GLN A CA 1
ATOM 1565 C C . GLN A 1 200 ? 22.316 10.459 -26.222 1.00 64.38 200 GLN A C 1
ATOM 1567 O O . GLN A 1 200 ? 23.508 10.693 -26.418 1.00 64.38 200 GLN A O 1
ATOM 1572 N N . LEU A 1 201 ? 21.883 9.348 -25.625 1.00 71.06 201 LEU A N 1
ATOM 1573 C CA . LEU A 1 201 ? 22.702 8.165 -25.394 1.00 71.06 201 LEU A CA 1
ATOM 1574 C C . LEU A 1 201 ? 23.133 7.670 -26.778 1.00 71.06 201 LEU A C 1
ATOM 1576 O O . LEU A 1 201 ? 22.335 7.091 -27.514 1.00 71.06 201 LEU A O 1
ATOM 1580 N N . SER A 1 202 ? 24.358 8.000 -27.173 1.00 77.44 202 SER A N 1
ATOM 1581 C CA . SER A 1 202 ? 24.914 7.729 -28.494 1.00 77.44 202 SER A CA 1
ATOM 1582 C C . SER A 1 202 ? 26.387 7.391 -28.333 1.00 77.44 202 SER A C 1
ATOM 1584 O O . SER A 1 202 ? 27.137 8.144 -27.718 1.00 77.44 202 SER A O 1
ATOM 1586 N N . LEU A 1 203 ? 26.824 6.275 -28.917 1.00 80.81 203 LEU A N 1
ATOM 1587 C CA . LEU A 1 203 ? 28.239 5.892 -28.989 1.00 80.81 203 LEU A CA 1
ATOM 1588 C C . LEU A 1 203 ? 29.094 6.889 -29.797 1.00 80.81 203 LEU A C 1
ATOM 1590 O O . LEU A 1 203 ? 30.316 6.819 -29.731 1.00 80.81 203 LEU A O 1
ATOM 1594 N N . ASN A 1 204 ? 28.484 7.815 -30.548 1.00 81.00 204 ASN A N 1
ATOM 1595 C CA . ASN A 1 204 ? 29.216 8.909 -31.191 1.00 81.00 204 ASN A CA 1
ATOM 1596 C C . ASN A 1 204 ? 29.619 10.007 -30.185 1.00 81.00 204 ASN A C 1
ATOM 1598 O O . ASN A 1 204 ? 30.462 10.842 -30.505 1.00 81.00 204 ASN A O 1
ATOM 1602 N N . ASN A 1 205 ? 29.030 10.027 -28.981 1.00 81.94 205 ASN A N 1
ATOM 1603 C CA . ASN A 1 205 ? 29.418 10.945 -27.917 1.00 81.94 205 ASN A CA 1
ATOM 1604 C C . ASN A 1 205 ? 30.622 10.365 -27.144 1.00 81.94 205 ASN A C 1
ATOM 1606 O O . ASN A 1 205 ? 30.478 9.323 -26.501 1.00 81.94 205 ASN A O 1
ATOM 1610 N N . PRO A 1 206 ? 31.791 11.034 -27.131 1.00 80.62 206 PRO A N 1
ATOM 1611 C CA . PRO A 1 206 ? 32.995 10.530 -26.460 1.00 80.62 206 PRO A CA 1
ATOM 1612 C C . PRO A 1 206 ? 32.849 10.406 -24.935 1.00 80.62 206 PRO A C 1
ATOM 1614 O O . PRO A 1 206 ? 33.607 9.677 -24.299 1.00 80.62 206 PRO A O 1
ATOM 1617 N N . ASN A 1 207 ? 31.865 11.087 -24.341 1.00 84.56 207 ASN A N 1
ATOM 1618 C CA . ASN A 1 207 ? 31.581 11.022 -22.908 1.00 84.56 207 ASN A CA 1
ATOM 1619 C C . ASN A 1 207 ? 30.556 9.937 -22.546 1.00 84.56 207 ASN A C 1
ATOM 1621 O O . ASN A 1 207 ? 30.262 9.736 -21.366 1.00 84.56 207 ASN A O 1
ATOM 1625 N N . PHE A 1 208 ? 29.999 9.230 -23.531 1.00 84.44 208 PHE A N 1
ATOM 1626 C CA . PHE A 1 208 ? 29.008 8.194 -23.287 1.00 84.44 208 PHE A CA 1
ATOM 1627 C C . PHE A 1 208 ? 29.670 6.914 -22.762 1.00 84.44 208 PHE A C 1
ATOM 1629 O O . PHE A 1 208 ? 30.456 6.264 -23.451 1.00 84.44 208 PHE A O 1
ATOM 1636 N N . ARG A 1 209 ? 29.331 6.536 -21.525 1.00 84.31 209 ARG A N 1
ATOM 1637 C CA . ARG A 1 209 ? 29.735 5.270 -20.899 1.00 84.31 209 ARG A CA 1
ATOM 1638 C C . ARG A 1 209 ? 28.482 4.531 -20.426 1.00 84.31 209 ARG A C 1
ATOM 1640 O O . ARG A 1 209 ? 27.898 4.960 -19.428 1.00 84.31 209 ARG A O 1
ATOM 1647 N N . PRO A 1 210 ? 28.049 3.465 -21.121 1.00 83.06 210 PRO A N 1
ATOM 1648 C CA . PRO A 1 210 ? 26.833 2.748 -20.756 1.00 83.06 210 PRO A CA 1
ATOM 1649 C C . PRO A 1 210 ? 27.003 2.098 -19.380 1.00 83.06 210 PRO A C 1
ATOM 1651 O O . PRO A 1 210 ? 28.003 1.425 -19.127 1.00 83.06 210 PRO A O 1
ATOM 1654 N N . ARG A 1 211 ? 26.031 2.292 -18.483 1.00 84.00 211 ARG A N 1
ATOM 1655 C CA . ARG A 1 211 ? 26.043 1.690 -17.137 1.00 84.00 211 ARG A CA 1
ATOM 1656 C C . ARG A 1 211 ? 25.336 0.340 -17.085 1.00 84.00 211 ARG A C 1
ATOM 1658 O O . ARG A 1 211 ? 25.528 -0.417 -16.138 1.00 84.00 211 ARG A O 1
ATOM 1665 N N . ASN A 1 212 ? 24.508 0.037 -18.081 1.00 85.31 212 ASN A N 1
ATOM 1666 C CA . ASN A 1 212 ? 23.781 -1.222 -18.206 1.00 85.31 212 ASN A CA 1
ATOM 1667 C C . ASN A 1 212 ? 23.608 -1.616 -19.685 1.00 85.31 212 ASN A C 1
ATOM 1669 O O . ASN A 1 212 ? 23.808 -0.807 -20.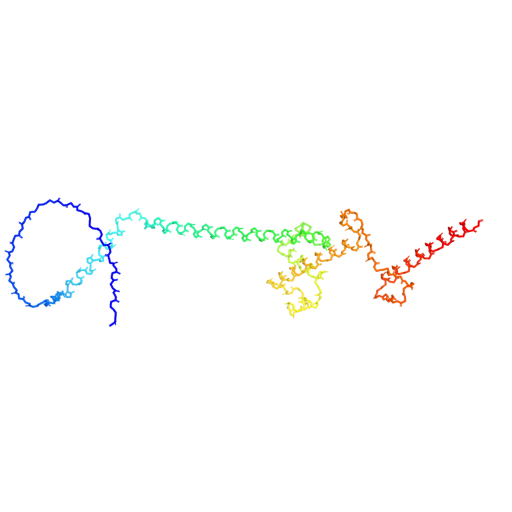594 1.00 85.31 212 ASN A O 1
ATOM 1673 N N . PHE A 1 213 ? 23.215 -2.870 -19.931 1.00 86.81 213 PHE A N 1
ATOM 1674 C CA . PHE A 1 213 ? 23.009 -3.382 -21.290 1.00 86.81 213 PHE A CA 1
ATOM 1675 C C . PHE A 1 213 ? 21.891 -2.653 -22.048 1.00 86.81 213 PHE A C 1
ATOM 1677 O O . PHE A 1 213 ? 21.987 -2.506 -23.262 1.00 86.81 213 PHE A O 1
ATOM 1684 N N . SER A 1 214 ? 20.860 -2.156 -21.357 1.00 87.06 214 SER A N 1
ATOM 1685 C CA . SER A 1 214 ? 19.771 -1.404 -21.993 1.00 87.06 214 SER A CA 1
ATOM 1686 C C . SER A 1 214 ? 20.278 -0.100 -22.616 1.00 87.06 214 SER A C 1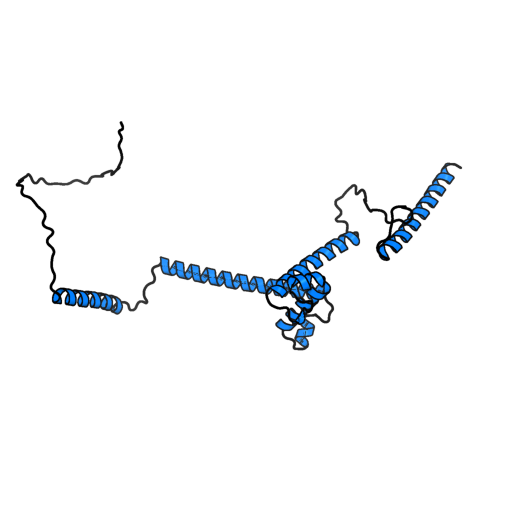
ATOM 1688 O O . SER A 1 214 ? 20.009 0.169 -23.782 1.00 87.06 214 SER A O 1
ATOM 1690 N N . GLU A 1 215 ? 21.070 0.670 -21.868 1.00 83.69 215 GLU A N 1
ATOM 1691 C CA . GLU A 1 215 ? 21.710 1.906 -22.327 1.00 83.69 215 GLU A CA 1
ATOM 1692 C C . GLU A 1 215 ? 22.671 1.640 -23.488 1.00 83.69 215 GLU A C 1
ATOM 1694 O O . GLU A 1 215 ? 22.738 2.426 -24.431 1.00 83.69 215 GLU A O 1
ATOM 1699 N N . PHE A 1 216 ? 23.390 0.513 -23.460 1.00 87.31 216 PHE A N 1
ATOM 1700 C CA . PHE A 1 216 ? 24.263 0.114 -24.562 1.00 87.31 216 PHE A CA 1
ATOM 1701 C C . PHE A 1 216 ? 23.479 -0.150 -25.856 1.00 87.31 216 PHE A C 1
ATOM 1703 O O . PHE A 1 216 ? 23.816 0.414 -26.900 1.00 87.31 216 PHE A O 1
ATOM 1710 N N . TYR A 1 217 ? 22.405 -0.946 -25.796 1.00 85.75 217 TYR A N 1
ATOM 1711 C CA . TYR A 1 217 ? 21.550 -1.206 -26.960 1.00 85.75 217 TYR A CA 1
ATOM 1712 C C . TYR A 1 217 ? 20.884 0.069 -27.486 1.00 85.75 217 TYR A C 1
ATOM 1714 O O . TYR A 1 217 ? 20.807 0.274 -28.700 1.00 85.75 217 TYR A O 1
ATOM 1722 N N . GLU A 1 218 ? 20.451 0.955 -26.591 1.00 85.75 218 GLU A N 1
ATOM 1723 C CA . GLU A 1 218 ? 19.892 2.254 -26.963 1.00 85.75 218 GLU A CA 1
ATOM 1724 C C . GLU A 1 218 ? 20.942 3.146 -27.651 1.00 85.75 218 GLU A C 1
ATOM 1726 O O . GLU A 1 218 ? 20.661 3.738 -28.698 1.00 85.75 218 GLU A O 1
ATOM 1731 N N . GLY A 1 219 ? 22.182 3.146 -27.151 1.00 87.31 219 GLY A N 1
ATOM 1732 C CA . GLY A 1 219 ? 23.326 3.829 -27.761 1.00 87.31 219 GLY A CA 1
ATOM 1733 C C . GLY A 1 219 ? 23.656 3.345 -29.177 1.00 87.31 219 GLY A C 1
ATOM 1734 O O . GLY A 1 219 ? 23.929 4.157 -30.071 1.00 87.31 219 GLY A O 1
ATOM 1735 N N . ILE A 1 220 ? 23.581 2.032 -29.421 1.00 87.75 220 ILE A N 1
ATOM 1736 C CA . ILE A 1 220 ? 23.740 1.442 -30.762 1.00 87.75 220 ILE A CA 1
ATOM 1737 C C . ILE A 1 220 ? 22.599 1.883 -31.687 1.00 87.75 220 ILE A C 1
ATOM 1739 O O . ILE A 1 220 ? 22.827 2.313 -32.821 1.00 87.75 220 ILE A O 1
ATOM 1743 N N . ALA A 1 221 ? 21.354 1.802 -31.218 1.00 85.88 221 ALA A N 1
ATOM 1744 C CA . ALA A 1 221 ? 20.199 2.165 -32.031 1.00 85.88 221 ALA A CA 1
ATOM 1745 C C . ALA A 1 221 ? 20.227 3.651 -32.434 1.00 85.88 221 ALA A C 1
ATOM 1747 O O . ALA A 1 221 ? 19.913 3.994 -33.579 1.00 85.88 221 ALA A O 1
ATOM 1748 N N . ASN A 1 222 ? 20.627 4.532 -31.515 1.00 87.62 222 ASN A N 1
ATOM 1749 C CA . ASN A 1 222 ? 20.708 5.970 -31.758 1.00 87.62 222 ASN A CA 1
ATOM 1750 C C . ASN A 1 222 ? 21.853 6.338 -32.704 1.00 87.62 222 ASN A C 1
ATOM 1752 O O . ASN A 1 222 ? 21.618 7.066 -33.669 1.00 87.62 222 ASN A O 1
ATOM 1756 N N . THR A 1 223 ? 23.043 5.754 -32.540 1.00 88.50 223 THR A N 1
ATOM 1757 C CA . THR A 1 223 ? 24.145 5.972 -33.498 1.00 88.50 223 THR A CA 1
ATOM 1758 C C . THR A 1 223 ? 23.794 5.547 -34.913 1.00 88.50 223 THR A C 1
ATOM 1760 O O . THR A 1 223 ? 24.121 6.246 -35.874 1.00 88.50 223 THR A O 1
ATOM 1763 N N . HIS A 1 224 ? 23.088 4.428 -35.067 1.00 89.12 224 HIS A N 1
ATOM 1764 C CA . HIS A 1 224 ? 22.621 3.995 -36.377 1.00 89.12 224 HIS A CA 1
ATOM 1765 C C . HIS A 1 224 ? 21.626 4.996 -36.994 1.00 89.12 224 HIS A C 1
ATOM 1767 O O . HIS A 1 224 ? 21.728 5.323 -38.181 1.00 89.12 224 HIS A O 1
ATOM 1773 N N . LYS A 1 225 ? 20.692 5.538 -36.199 1.00 87.31 225 LYS A N 1
ATOM 1774 C CA . LYS A 1 225 ? 19.766 6.593 -36.651 1.00 87.31 225 LYS A CA 1
ATOM 1775 C C . LYS A 1 225 ? 20.509 7.864 -37.068 1.00 87.31 225 LYS A C 1
ATOM 1777 O O . LYS A 1 225 ? 20.222 8.399 -38.137 1.00 87.31 225 LYS A O 1
ATOM 1782 N N . GLU A 1 226 ? 21.475 8.317 -36.274 1.00 87.88 226 GLU A N 1
ATOM 1783 C CA . GLU A 1 226 ? 22.297 9.496 -36.573 1.00 87.88 226 GLU A CA 1
ATOM 1784 C C . GLU A 1 226 ? 23.072 9.330 -37.882 1.00 87.88 226 GLU A C 1
ATOM 1786 O O . GLU A 1 226 ? 23.015 10.202 -38.749 1.00 87.88 226 GLU A O 1
ATOM 1791 N N . ARG A 1 227 ? 23.733 8.181 -38.080 1.00 88.31 227 ARG A N 1
ATOM 1792 C CA . ARG A 1 227 ? 24.456 7.884 -39.327 1.00 88.31 227 ARG A CA 1
ATOM 1793 C C . ARG A 1 227 ? 23.530 7.880 -40.538 1.00 88.31 227 ARG A C 1
ATOM 1795 O O . ARG A 1 227 ? 23.876 8.450 -41.571 1.00 88.31 227 ARG A O 1
ATOM 1802 N N . ARG A 1 228 ? 22.336 7.291 -40.414 1.00 88.12 228 ARG A N 1
ATOM 1803 C CA . ARG A 1 228 ? 21.323 7.333 -41.479 1.00 88.12 228 ARG A CA 1
ATOM 1804 C C . ARG A 1 228 ? 20.899 8.764 -41.797 1.00 88.12 228 ARG A C 1
ATOM 1806 O O . ARG A 1 228 ? 20.836 9.126 -42.968 1.00 88.12 228 ARG A O 1
ATOM 1813 N N . LEU A 1 229 ? 20.625 9.582 -40.782 1.00 88.94 229 LEU A N 1
ATOM 1814 C CA . LEU A 1 229 ? 20.246 10.983 -40.977 1.00 88.94 229 LEU A CA 1
ATOM 1815 C C . LEU A 1 229 ? 21.361 11.783 -41.659 1.00 88.94 229 LEU A C 1
ATOM 1817 O O . LEU A 1 229 ? 21.084 12.516 -42.608 1.00 88.94 229 LEU A O 1
ATOM 1821 N N . LEU A 1 230 ? 22.613 11.604 -41.231 1.00 89.62 230 LEU A N 1
ATOM 1822 C CA . LEU A 1 230 ? 23.780 12.228 -41.859 1.00 89.62 230 LEU A CA 1
ATOM 1823 C C . LEU A 1 230 ? 23.925 11.819 -43.325 1.00 89.62 230 LEU A C 1
ATOM 1825 O O . LEU A 1 230 ? 24.133 12.681 -44.176 1.00 89.62 230 LEU A O 1
ATOM 1829 N N . PHE A 1 231 ? 23.751 10.533 -43.637 1.00 92.19 231 PHE A N 1
ATOM 1830 C CA . PHE A 1 231 ? 23.780 10.041 -45.013 1.00 92.19 231 PHE A CA 1
ATOM 1831 C C . PHE A 1 231 ? 22.742 10.749 -45.893 1.00 92.19 231 PHE A C 1
ATOM 1833 O O . PHE A 1 231 ? 23.090 11.302 -46.937 1.00 92.19 231 PHE A O 1
ATOM 1840 N N . TYR A 1 232 ? 21.478 10.798 -45.461 1.00 92.12 232 TYR A N 1
ATOM 1841 C CA . TYR A 1 232 ? 20.423 11.463 -46.232 1.00 92.12 232 TYR A CA 1
ATOM 1842 C C . TYR A 1 232 ? 20.635 12.974 -46.332 1.00 92.12 232 TYR A C 1
ATOM 1844 O O . TYR A 1 232 ? 20.425 13.548 -47.400 1.00 92.12 232 TYR A O 1
ATOM 1852 N N . LYS A 1 233 ? 21.103 13.622 -45.260 1.00 90.88 233 LYS A N 1
ATOM 1853 C CA . LYS A 1 233 ? 21.445 15.049 -45.271 1.00 90.88 233 LYS A CA 1
ATOM 1854 C C . LYS A 1 233 ? 22.551 15.345 -46.286 1.00 90.88 233 LYS A C 1
ATOM 1856 O O . LYS A 1 233 ? 22.407 16.265 -47.087 1.00 90.88 233 LYS A O 1
ATOM 1861 N N . ASN A 1 234 ? 23.614 14.545 -46.301 1.00 90.88 234 ASN A N 1
ATOM 1862 C CA . ASN A 1 234 ? 24.721 14.699 -47.244 1.00 90.88 234 ASN A CA 1
ATOM 1863 C C . ASN A 1 234 ? 24.286 14.416 -48.685 1.00 90.88 234 ASN A C 1
ATOM 1865 O O . ASN A 1 234 ? 24.662 15.161 -49.584 1.00 90.88 234 ASN A O 1
ATOM 1869 N N . LYS A 1 235 ? 23.433 13.407 -48.903 1.00 90.25 235 LYS A N 1
ATOM 1870 C CA . LYS A 1 235 ? 22.837 13.125 -50.217 1.00 90.25 235 LYS A CA 1
ATOM 1871 C C . LYS A 1 235 ? 22.026 14.315 -50.741 1.00 90.25 235 LYS A C 1
ATOM 1873 O O . LYS A 1 235 ? 22.209 14.714 -51.886 1.00 90.25 235 LYS A O 1
ATOM 1878 N N . MET A 1 236 ? 21.183 14.914 -49.899 1.00 87.69 236 MET A N 1
ATOM 1879 C CA . MET A 1 236 ? 20.398 16.104 -50.256 1.00 87.69 236 MET A CA 1
ATOM 1880 C C . MET A 1 236 ? 21.287 17.317 -50.558 1.00 87.69 236 MET A C 1
ATOM 1882 O O . MET A 1 236 ? 21.014 18.070 -51.487 1.00 87.69 236 MET A O 1
ATOM 1886 N N . LEU A 1 237 ? 22.360 17.516 -49.786 1.00 86.69 237 LEU A N 1
ATOM 1887 C CA . LEU A 1 237 ? 23.319 18.596 -50.032 1.00 86.69 237 LEU A CA 1
ATOM 1888 C C . LEU A 1 237 ? 24.098 18.393 -51.336 1.00 86.69 237 LEU A C 1
ATOM 1890 O O . LEU A 1 237 ? 24.323 19.365 -52.049 1.00 86.69 237 LEU A O 1
ATOM 1894 N N . ALA A 1 238 ? 24.482 17.157 -51.660 1.00 85.25 238 ALA A N 1
ATOM 1895 C CA . ALA A 1 238 ? 25.154 16.832 -52.915 1.00 85.25 238 ALA A CA 1
ATOM 1896 C C . ALA A 1 238 ? 24.247 17.095 -54.128 1.00 85.25 238 ALA A C 1
ATOM 1898 O O . ALA A 1 238 ? 24.690 17.700 -55.094 1.00 85.25 238 ALA A O 1
ATOM 1899 N N . GLN A 1 239 ? 22.962 16.735 -54.044 1.00 80.44 239 GLN A N 1
ATOM 1900 C CA . GLN A 1 239 ? 21.975 16.992 -55.103 1.00 80.44 239 GLN A CA 1
ATOM 1901 C C . GLN A 1 239 ? 21.666 18.477 -55.323 1.00 80.44 239 GLN A C 1
ATOM 1903 O O . GLN A 1 239 ? 21.253 18.846 -56.410 1.00 80.44 239 GLN A O 1
ATOM 1908 N N . ARG A 1 240 ? 21.836 19.330 -54.305 1.00 78.94 240 ARG A N 1
ATOM 1909 C CA . ARG A 1 240 ? 21.666 20.789 -54.439 1.00 78.94 240 ARG A CA 1
ATOM 1910 C C . ARG A 1 240 ? 22.896 21.502 -55.001 1.00 78.94 240 ARG A C 1
ATOM 1912 O O . ARG A 1 240 ? 22.813 22.689 -55.290 1.00 78.94 240 ARG A O 1
ATOM 1919 N N . ARG A 1 241 ? 24.047 20.827 -55.027 1.00 72.38 241 ARG A N 1
ATOM 1920 C CA . ARG A 1 241 ? 25.330 21.375 -55.494 1.00 72.38 241 ARG A CA 1
ATOM 1921 C C . ARG A 1 241 ? 25.701 20.910 -56.906 1.00 72.38 241 ARG A C 1
ATOM 1923 O O . ARG A 1 241 ? 26.662 21.446 -57.448 1.00 72.38 241 ARG A O 1
ATOM 1930 N N . ALA A 1 242 ? 24.995 19.913 -57.436 1.00 61.03 242 ALA A N 1
ATOM 1931 C CA . ALA A 1 242 ? 25.069 19.460 -58.823 1.00 61.03 242 ALA A CA 1
ATOM 1932 C C . ALA A 1 242 ? 24.029 20.210 -59.661 1.00 61.03 242 ALA A C 1
ATOM 1934 O O . ALA A 1 242 ? 24.330 20.469 -60.843 1.00 61.03 242 ALA A O 1
#

Secondary structure (DSSP, 8-state):
------------------------------------PPPHHHHHHHHHHHHHHHHHHHHS--S-----HHHHHHHHHHHHHHHHHHHHHHHHHHHHHHHHHHHHHHHS-GGG-HHHHHHTT--HHHHHHHHHHHHHHHHS-HHHHHHHHSSS-GGG--HHHHHHHHHHHHHHHHHHHHHHHHHTT-----SS----------TTSTT---SSHHHHHHHHHHHHHHHHHHHHHHHHHHHTT-